Protein AF-E6X5H3-F1 (afdb_monomer)

Radius of gyration: 29.66 Å; Cα contacts (8 Å, |Δi|>4): 323; chains: 1; bounding box: 76×44×69 Å

Mean predicted aligned error: 17.93 Å

Secondary structure (DSSP, 8-state):
--HHHHHHHHHHHHHHHHHHHHHHHHTTS--TTHHHHHHHHHHHHHHHHHHTHHHHHS--S-------PPPP--------HHHHHHHSPBPPHHHHHHHHHHHHHHS-HHHHHHHHHHHHT-B--TT--SS-SSHHHHHHHHHHHTT-TTEEEEETT-BHHHHHHHHHHHIIIIIS----PPPGGG-SS-BTTSTTHHHHHHHHHHHTTEEEEEEE-SSSEEEEEEEEGGGHHHHHHHHHHTT-EEEETTT-TTTTS---S--------HHHHHHHHHHHHHHHHHHHHHHHHHHHH-S-HHHHHHHHHHHHHHHHHHHHHHHHHHHHHHHHHHS--

Sequence (337 aa):
MNRKIIIYYLILIVLFFISIYQIVVFQFTKLGIWAFLSEIWAILTLILFVWSKKDFTGKSWFTIKKKEKIYSFEENNSFNEEDYISALPELNIKEKQAYISLTKLCCSAEIQGKIIPFLEKLKDFSSDKEDYMSTLNYVTEFLDIHNIFFIMPLDLNQDVETLEWRITTSLQNNFQDSVELPSISNYQKKTVSFDNVFEDYDTPLLQAGYQMGFIDTESDEYIIVIHKVSDKEKIEKLIDIIGYNYFDTQTDRRLLKPRYPFIIKYKFNSIKFIFSLVILILCPAFTFVVYTGFLKEGLSFIVIFIAIINFLFYYLSIYFIYDTLRLYIGNRSKTNA

Organism: Cellulophaga algicola (strain DSM 14237 / IC166 / ACAM 630) (NCBI:txid688270)

pLDDT: mean 78.65, std 17.49, range [32.0, 98.44]

Solvent-accessible surface area (backbone atoms only — not comparable to full-atom values): 19123 Å² total; per-residue (Å²): 131,62,69,60,50,54,53,50,53,53,51,50,52,52,52,50,54,53,41,51,50,50,51,64,64,46,74,79,48,97,53,76,72,58,51,57,52,50,52,50,49,46,50,48,52,51,50,50,57,60,66,44,37,33,82,68,57,76,46,64,97,67,84,81,70,83,86,74,83,86,76,76,85,74,84,80,72,76,78,49,63,68,62,55,55,68,71,42,52,79,39,55,67,68,31,44,52,22,54,50,48,49,41,64,71,37,35,24,76,72,55,36,68,65,45,45,68,52,50,75,67,45,46,42,28,63,82,38,81,81,83,52,51,26,44,65,50,48,51,35,50,56,25,56,80,68,72,46,48,38,52,37,78,38,54,45,75,38,46,41,67,58,54,50,51,42,51,54,50,19,33,40,69,27,67,72,42,85,76,83,68,73,63,72,86,78,43,97,59,59,30,49,63,39,89,61,47,63,52,57,51,31,52,51,33,48,76,73,47,26,35,56,34,33,48,56,77,88,51,66,53,46,34,36,30,52,37,45,53,93,45,44,76,58,52,41,54,33,37,45,58,62,71,34,49,59,47,32,72,87,80,45,62,73,74,71,46,82,54,66,83,62,86,67,78,77,68,79,56,63,65,63,41,53,51,25,52,52,51,46,67,46,41,61,58,53,50,49,51,34,51,54,41,32,77,74,65,41,93,35,73,66,36,53,51,54,44,52,52,47,51,49,49,47,53,52,19,52,50,51,43,50,52,54,50,52,54,52,55,54,54,55,57,67,75,75,108

Foldseek 3Di:
DDPLLVVLVVVLVVLVVVLVVLLVVLVPDPDPPVSVVVNVVSVVVSVVSLCCCCVRPVDHPDDDDDDDDDDDPPPPPPPPVVVVQVPAAADDPLLLVLVLVLCVQQFDPVVSVVCNVVSVSQGFCCPPDDPQVGSLSVSQVVCVVVLNQFWHKAAQFHFLVVVVVSVQSSCCGGVVDGWDADDCVVDPRRGQLPPCSQVRRQVRCVVVQKGWKFWPPVDNITTTGIGGPVCVVVNQVSSVSNPTGMDGPVGDVVSSHGPPPDPPLPDLPVVLLVVLVVLLVCLVVLVVVLVVCCVVPNPDPVSVVSVVVSVVSNVVSVVSNVVSVVSVVVVVVVVVD

Structure (mmCIF, N/CA/C/O backbone):
data_AF-E6X5H3-F1
#
_entry.id   AF-E6X5H3-F1
#
loop_
_atom_site.group_PDB
_atom_site.id
_atom_site.type_symbol
_atom_site.label_atom_id
_atom_site.label_alt_id
_atom_site.label_comp_id
_atom_site.label_asym_id
_atom_site.label_entity_id
_atom_site.label_seq_id
_atom_site.pdbx_PDB_ins_code
_atom_site.Cartn_x
_atom_site.Cartn_y
_atom_site.Cartn_z
_atom_site.occupancy
_atom_site.B_iso_or_equiv
_atom_site.auth_seq_id
_atom_site.auth_comp_id
_atom_site.auth_asym_id
_atom_site.auth_atom_id
_atom_site.pdbx_PDB_model_num
ATOM 1 N N . MET A 1 1 ? 51.056 18.667 -32.615 1.00 54.41 1 MET A N 1
ATOM 2 C CA . MET A 1 1 ? 50.147 17.639 -32.047 1.00 54.41 1 MET A CA 1
ATOM 3 C C . MET A 1 1 ? 50.004 16.501 -33.059 1.00 54.41 1 MET A C 1
ATOM 5 O O . MET A 1 1 ? 49.858 16.791 -34.237 1.00 54.41 1 MET A O 1
ATOM 9 N N . ASN A 1 2 ? 50.155 15.233 -32.652 1.00 68.62 2 ASN A N 1
ATOM 10 C CA . ASN A 1 2 ? 50.262 14.089 -33.576 1.00 68.62 2 ASN A CA 1
ATOM 11 C C . ASN A 1 2 ? 48.933 13.849 -34.328 1.00 68.62 2 ASN A C 1
ATOM 13 O O . ASN A 1 2 ? 47.883 13.752 -33.698 1.00 68.62 2 ASN A O 1
ATOM 17 N N . ARG A 1 3 ? 48.969 13.744 -35.662 1.00 63.06 3 ARG A N 1
ATOM 18 C CA . ARG A 1 3 ? 47.785 13.701 -36.547 1.00 63.06 3 ARG A CA 1
ATOM 19 C C . ARG A 1 3 ? 46.814 12.560 -36.198 1.00 63.06 3 ARG A C 1
ATOM 21 O O . ARG A 1 3 ? 45.607 12.752 -36.257 1.00 63.06 3 ARG A O 1
ATOM 28 N N . LYS A 1 4 ? 47.333 11.418 -35.728 1.00 62.50 4 LYS A N 1
ATOM 29 C CA . LYS A 1 4 ? 46.532 10.271 -35.251 1.00 62.50 4 LYS A CA 1
ATOM 30 C C . LYS A 1 4 ? 45.742 10.572 -33.972 1.00 62.50 4 LYS A C 1
ATOM 32 O O . LYS A 1 4 ? 44.629 10.095 -33.807 1.00 62.50 4 LYS A O 1
ATOM 37 N N . ILE A 1 5 ? 46.298 11.409 -33.096 1.00 63.69 5 ILE A N 1
ATOM 38 C CA . ILE A 1 5 ? 45.651 11.834 -31.848 1.00 63.69 5 ILE A CA 1
ATOM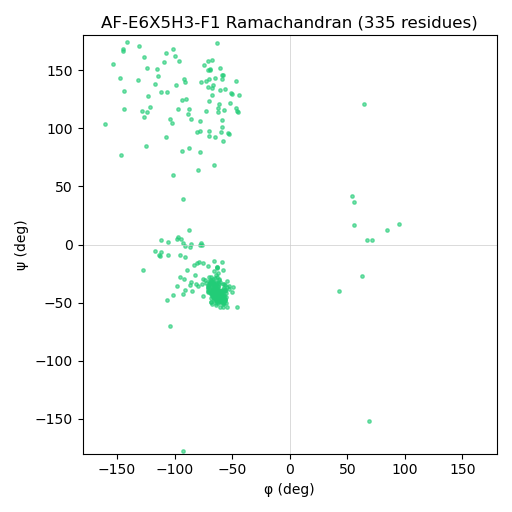 39 C C . ILE A 1 5 ? 44.478 12.770 -32.159 1.00 63.69 5 ILE A C 1
ATOM 41 O O . ILE A 1 5 ? 43.412 12.636 -31.573 1.00 63.69 5 ILE A O 1
ATOM 45 N N . ILE A 1 6 ? 44.658 13.679 -33.121 1.00 64.88 6 ILE A N 1
ATOM 46 C CA . ILE A 1 6 ? 43.615 14.619 -33.558 1.00 64.88 6 ILE A CA 1
ATOM 47 C C . ILE A 1 6 ? 42.437 13.865 -34.184 1.00 64.88 6 ILE A C 1
ATOM 49 O O . ILE A 1 6 ? 41.291 14.120 -33.830 1.00 64.88 6 ILE A O 1
ATOM 53 N N . ILE A 1 7 ? 42.723 12.901 -35.065 1.00 69.69 7 ILE A N 1
ATOM 54 C CA . ILE A 1 7 ? 41.705 12.068 -35.722 1.00 69.69 7 ILE A CA 1
ATOM 55 C C . ILE A 1 7 ? 40.941 11.221 -34.696 1.00 69.69 7 ILE A C 1
ATOM 57 O O . ILE A 1 7 ? 39.718 11.159 -34.753 1.00 69.69 7 ILE A O 1
ATOM 61 N N . TYR A 1 8 ? 41.641 10.630 -33.722 1.00 73.56 8 TYR A N 1
ATOM 62 C CA . TYR A 1 8 ? 41.014 9.867 -32.642 1.00 73.56 8 TYR A CA 1
ATOM 63 C C . TYR A 1 8 ? 40.011 10.713 -31.841 1.00 73.56 8 TYR A C 1
ATOM 65 O O . TYR A 1 8 ? 38.874 10.292 -31.646 1.00 73.56 8 TYR A O 1
ATOM 73 N N . TYR A 1 9 ? 40.396 11.924 -31.418 1.00 72.31 9 TYR A N 1
ATOM 74 C CA . TYR A 1 9 ? 39.492 12.790 -30.655 1.00 72.31 9 TYR A CA 1
ATOM 75 C C . TYR A 1 9 ? 38.333 13.331 -31.500 1.00 72.31 9 TYR A C 1
ATOM 77 O O . TYR A 1 9 ? 37.232 13.459 -30.980 1.00 72.31 9 TYR A O 1
ATOM 85 N N . LEU A 1 10 ? 38.537 13.582 -32.798 1.00 67.31 10 LEU A N 1
ATOM 86 C CA . LEU A 1 10 ? 37.454 13.948 -33.720 1.00 67.31 10 LEU A CA 1
ATOM 87 C C . LEU A 1 10 ? 36.409 12.834 -33.846 1.00 67.31 10 LEU A C 1
ATOM 89 O O . LEU A 1 10 ? 35.216 13.105 -33.748 1.00 67.31 10 LEU A O 1
ATOM 93 N N . ILE A 1 11 ? 36.846 11.583 -34.005 1.00 68.12 11 ILE A N 1
ATOM 94 C CA . ILE A 1 11 ? 35.942 10.427 -34.077 1.00 68.12 11 ILE A CA 1
ATOM 95 C C . ILE A 1 11 ? 35.235 10.213 -32.733 1.00 68.12 11 ILE A C 1
ATOM 97 O O . ILE A 1 11 ? 34.034 9.965 -32.714 1.00 68.12 11 ILE A O 1
ATOM 101 N N . LEU A 1 12 ? 35.943 10.382 -31.611 1.00 71.88 12 LEU A N 1
ATOM 102 C CA . LEU A 1 12 ? 35.350 10.302 -30.274 1.00 71.88 12 LEU A CA 1
ATOM 103 C C . LEU A 1 12 ? 34.250 11.356 -30.075 1.00 71.88 12 LEU A C 1
ATOM 105 O O . LEU A 1 12 ? 33.184 11.034 -29.564 1.00 71.88 12 LEU A O 1
ATOM 109 N N . ILE A 1 13 ? 34.490 12.596 -30.514 1.00 71.81 13 ILE A N 1
ATOM 110 C CA . ILE A 1 13 ? 33.506 13.683 -30.455 1.00 71.81 13 ILE A CA 1
ATOM 111 C C . ILE A 1 13 ? 32.277 13.347 -31.314 1.00 71.81 13 ILE A C 1
ATOM 113 O O . ILE A 1 13 ? 31.149 13.520 -30.863 1.00 71.81 13 ILE A O 1
ATOM 117 N N . VAL A 1 14 ? 32.473 12.815 -32.523 1.00 71.12 14 VAL A N 1
ATOM 118 C CA . VAL A 1 14 ? 31.366 12.401 -33.403 1.00 71.12 14 VAL A CA 1
ATOM 119 C C . VAL A 1 14 ? 30.547 11.263 -32.782 1.00 71.12 14 VAL A C 1
ATOM 121 O O . VAL A 1 14 ? 29.321 11.344 -32.755 1.00 71.12 14 VAL A O 1
ATOM 124 N N . LEU A 1 15 ? 31.195 10.238 -32.221 1.00 69.19 15 LEU A N 1
ATOM 125 C CA . LEU A 1 15 ? 30.517 9.126 -31.541 1.00 69.19 15 LEU A CA 1
ATOM 126 C C . LEU A 1 15 ? 29.762 9.584 -30.285 1.00 69.19 15 LEU A C 1
ATOM 128 O O . LEU A 1 15 ? 28.670 9.086 -30.007 1.00 69.19 15 LEU A O 1
ATOM 132 N N . PHE A 1 16 ? 30.303 10.566 -29.564 1.00 73.12 16 PHE A N 1
ATOM 133 C CA . PHE A 1 16 ? 29.649 11.189 -28.416 1.00 73.12 16 PHE A CA 1
ATOM 134 C C . PHE A 1 16 ? 28.356 11.909 -28.815 1.00 73.12 16 PHE A C 1
ATOM 136 O O . PHE A 1 16 ? 27.313 11.668 -28.212 1.00 73.12 16 PHE A O 1
ATOM 143 N N . PHE A 1 17 ? 28.379 12.708 -29.884 1.00 69.94 17 PHE A N 1
ATOM 144 C CA . PHE A 1 17 ? 27.173 13.382 -30.372 1.00 69.94 17 PHE A CA 1
ATOM 145 C C . PHE A 1 17 ? 26.141 12.419 -30.977 1.00 69.94 17 PHE A C 1
ATOM 147 O O . PHE A 1 17 ? 24.946 12.637 -30.794 1.00 69.94 17 PHE A O 1
ATOM 154 N N . ILE A 1 18 ? 26.570 11.329 -31.627 1.00 67.56 18 ILE A N 1
ATOM 155 C CA . ILE A 1 18 ? 25.665 10.265 -32.103 1.00 67.56 18 ILE A CA 1
ATOM 156 C C . ILE A 1 18 ? 24.975 9.569 -30.922 1.00 67.56 18 ILE A C 1
ATOM 158 O O . ILE A 1 18 ? 23.773 9.324 -30.981 1.00 67.56 18 ILE A O 1
ATOM 162 N N . SER A 1 19 ? 25.705 9.316 -29.834 1.00 67.25 19 SER A N 1
ATOM 163 C CA . SER A 1 19 ? 25.154 8.691 -28.624 1.00 67.25 19 SER A CA 1
ATOM 164 C C . SER A 1 19 ? 24.159 9.618 -27.913 1.00 67.25 19 SER A C 1
ATOM 166 O O . SER A 1 19 ? 23.075 9.181 -27.542 1.00 67.25 19 SER A O 1
ATOM 168 N N . ILE A 1 20 ? 24.470 10.918 -27.797 1.00 63.81 20 ILE A N 1
ATOM 169 C CA . ILE A 1 20 ? 23.543 11.929 -27.250 1.00 63.81 20 ILE A CA 1
ATOM 170 C C . ILE A 1 20 ? 22.287 12.060 -28.119 1.00 63.81 20 ILE A C 1
ATOM 172 O O . ILE A 1 20 ? 21.180 12.101 -27.588 1.00 63.81 20 ILE A O 1
ATOM 176 N N . TYR A 1 21 ? 22.434 12.098 -29.448 1.00 67.00 21 TYR A N 1
ATOM 177 C CA . TYR A 1 21 ? 21.301 12.143 -30.375 1.00 67.00 21 TYR A CA 1
ATOM 178 C C . TYR A 1 21 ? 20.397 10.913 -30.221 1.00 67.00 21 TYR A C 1
ATOM 180 O O . TYR A 1 21 ? 19.179 11.055 -30.181 1.00 67.00 21 TYR A O 1
ATOM 188 N N . GLN A 1 22 ? 20.981 9.722 -30.065 1.00 61.78 22 GLN A N 1
ATOM 189 C CA . GLN A 1 22 ? 20.229 8.495 -29.805 1.00 61.78 22 GLN A CA 1
ATOM 190 C C . GLN A 1 22 ? 19.479 8.564 -28.468 1.00 61.78 22 GLN A C 1
ATOM 192 O O . GLN A 1 22 ? 18.286 8.294 -28.457 1.00 61.78 22 GLN A O 1
ATOM 197 N N . ILE A 1 23 ? 20.106 9.022 -27.381 1.00 61.47 23 ILE A N 1
ATOM 198 C CA . ILE A 1 23 ? 19.456 9.148 -26.061 1.00 61.47 23 ILE A CA 1
ATOM 199 C C . ILE A 1 23 ? 18.289 10.154 -26.093 1.00 61.47 23 ILE A C 1
ATOM 201 O O . ILE A 1 23 ? 17.190 9.855 -25.632 1.00 61.47 23 ILE A O 1
ATOM 205 N N . VAL A 1 24 ? 18.487 11.336 -26.685 1.00 56.97 24 VAL A N 1
ATOM 206 C CA . VAL A 1 24 ? 17.465 12.401 -26.718 1.00 56.97 24 VAL A CA 1
ATOM 207 C C . VAL A 1 24 ? 16.295 12.051 -27.647 1.00 56.97 24 VAL A C 1
ATOM 209 O O . VAL A 1 24 ? 15.146 12.351 -27.328 1.00 56.97 24 VAL A O 1
ATOM 212 N N . VAL A 1 25 ? 16.556 11.391 -28.781 1.00 54.72 25 VAL A N 1
ATOM 213 C CA . VAL A 1 25 ? 15.499 10.942 -29.706 1.00 54.72 25 VAL A CA 1
ATOM 214 C C . VAL A 1 25 ? 14.731 9.737 -29.146 1.00 54.72 25 VAL A C 1
ATOM 216 O O . VAL A 1 25 ? 13.533 9.621 -29.407 1.00 54.72 25 VAL A O 1
ATOM 219 N N . PHE A 1 26 ? 15.369 8.871 -28.347 1.00 52.41 26 PHE A N 1
ATOM 220 C CA . PHE A 1 26 ? 14.728 7.673 -27.792 1.00 52.41 26 PHE A CA 1
ATOM 221 C C . PHE A 1 26 ? 14.028 7.876 -26.432 1.00 52.41 26 PHE A C 1
ATOM 223 O O . PHE A 1 26 ? 13.073 7.143 -26.168 1.00 52.41 26 PHE A O 1
ATOM 230 N N . GLN A 1 27 ? 14.365 8.896 -25.622 1.00 49.44 27 GLN A N 1
ATOM 231 C CA . GLN A 1 27 ? 13.651 9.178 -24.356 1.00 49.44 27 GLN A CA 1
ATOM 232 C C . GLN A 1 27 ? 12.186 9.629 -24.532 1.00 49.44 27 GLN A C 1
ATOM 234 O O . GLN A 1 27 ? 11.371 9.442 -23.630 1.00 49.44 27 GLN A O 1
ATOM 239 N N . PHE A 1 28 ? 11.801 10.162 -25.697 1.00 46.03 28 PHE A N 1
ATOM 240 C CA . PHE A 1 28 ? 10.414 10.582 -25.970 1.00 46.03 28 PHE A CA 1
ATOM 241 C C . PHE A 1 28 ? 9.551 9.503 -26.643 1.00 46.03 28 PHE A C 1
ATOM 243 O O . PHE A 1 28 ? 8.361 9.715 -26.896 1.00 46.03 28 PHE A O 1
ATOM 250 N N . THR A 1 29 ? 10.107 8.314 -26.893 1.00 47.31 29 THR A N 1
ATOM 251 C CA . THR A 1 29 ? 9.341 7.157 -27.365 1.00 47.31 29 THR A CA 1
ATOM 252 C C . THR A 1 29 ? 9.117 6.167 -26.225 1.00 47.31 29 THR A C 1
ATOM 254 O O . THR A 1 29 ? 10.041 5.472 -25.824 1.00 47.31 29 THR A O 1
ATOM 257 N N . LYS A 1 30 ? 7.874 6.066 -25.720 1.00 48.75 30 LYS A N 1
ATOM 258 C CA . LYS A 1 30 ? 7.438 5.030 -24.759 1.00 48.75 30 LYS A CA 1
ATOM 259 C C . LYS A 1 30 ? 7.774 3.626 -25.289 1.00 48.75 30 LYS A C 1
ATOM 261 O O . LYS A 1 30 ? 6.999 3.074 -26.071 1.00 48.75 30 LYS A O 1
ATOM 266 N N . LEU A 1 31 ? 8.910 3.055 -24.891 1.00 46.53 31 LEU A N 1
ATOM 267 C CA . LEU A 1 31 ? 9.340 1.708 -25.275 1.00 46.53 31 LEU A CA 1
ATOM 268 C C . LEU A 1 31 ? 10.407 1.185 -24.299 1.00 46.53 31 LEU A C 1
ATOM 270 O O . LEU A 1 31 ? 11.568 1.568 -24.369 1.00 46.53 31 LEU A O 1
ATOM 274 N N . GLY A 1 32 ? 9.995 0.288 -23.398 1.00 58.66 32 GLY A N 1
ATOM 275 C CA . GLY A 1 32 ? 10.879 -0.405 -22.453 1.00 58.66 32 GLY A CA 1
ATOM 276 C C . GLY A 1 32 ? 11.928 -1.309 -23.111 1.00 58.66 32 GLY A C 1
ATOM 277 O O . GLY A 1 32 ? 11.881 -1.504 -24.321 1.00 58.66 32 GLY A O 1
ATOM 278 N N . ILE A 1 33 ? 12.845 -1.853 -22.293 1.00 47.34 33 ILE A N 1
ATOM 279 C CA . ILE A 1 33 ? 13.959 -2.812 -22.526 1.00 47.34 33 ILE A CA 1
ATOM 280 C C . ILE A 1 33 ? 14.848 -2.628 -23.782 1.00 47.34 33 ILE A C 1
ATOM 282 O O . ILE A 1 33 ? 16.058 -2.751 -23.667 1.00 47.34 33 ILE A O 1
ATOM 286 N N . TRP A 1 34 ? 14.327 -2.273 -24.957 1.00 44.28 34 TRP A N 1
ATOM 287 C CA . TRP A 1 34 ? 15.068 -2.046 -26.207 1.00 44.28 34 TRP A CA 1
ATOM 288 C C . TRP A 1 34 ? 15.618 -0.632 -26.355 1.00 44.28 34 TRP A C 1
ATOM 290 O O . TRP A 1 34 ? 16.712 -0.485 -26.895 1.00 44.28 34 TRP A O 1
ATOM 300 N N . ALA A 1 35 ? 14.926 0.385 -25.825 1.00 55.00 35 ALA A N 1
ATOM 301 C CA . ALA A 1 35 ? 15.531 1.706 -25.636 1.00 55.00 35 ALA A CA 1
ATOM 302 C C . ALA A 1 35 ? 16.734 1.581 -24.686 1.00 55.00 35 ALA A C 1
ATOM 304 O O . ALA A 1 35 ? 17.856 1.910 -25.061 1.00 55.00 35 ALA A O 1
ATOM 305 N N . PHE A 1 36 ? 16.526 0.902 -23.555 1.00 53.09 36 PHE A N 1
ATOM 306 C CA . PHE A 1 36 ? 17.550 0.595 -22.555 1.00 53.09 36 PHE A CA 1
ATOM 307 C C . PHE A 1 36 ? 18.741 -0.208 -23.124 1.00 53.09 36 PHE A C 1
ATOM 309 O O . PHE A 1 36 ? 19.894 0.141 -22.896 1.00 53.09 36 PHE A O 1
ATOM 316 N N . LEU A 1 37 ? 18.501 -1.244 -23.938 1.00 53.00 37 LEU A N 1
ATOM 317 C CA . LEU A 1 37 ? 19.572 -2.017 -24.585 1.00 53.00 37 LEU A CA 1
ATOM 318 C C . LEU A 1 37 ? 20.319 -1.225 -25.671 1.00 53.00 37 LEU A C 1
ATOM 320 O O . LEU A 1 37 ? 21.521 -1.426 -25.832 1.00 53.00 37 LEU A O 1
ATOM 324 N N . SER A 1 38 ? 19.648 -0.327 -26.402 1.00 55.09 38 SER A N 1
ATOM 325 C CA . SER A 1 38 ? 20.294 0.547 -27.395 1.00 55.09 38 SER A CA 1
ATOM 326 C C . SER A 1 38 ? 21.160 1.632 -26.747 1.00 55.09 38 SER A C 1
ATOM 328 O O . SER A 1 38 ? 22.251 1.921 -27.237 1.00 55.09 38 SER A O 1
ATOM 330 N N . GLU A 1 39 ? 20.732 2.146 -25.592 1.00 58.09 39 GLU A N 1
ATOM 331 C CA . GLU A 1 39 ? 21.500 3.056 -24.740 1.00 58.09 39 GLU A CA 1
ATOM 332 C C . GLU A 1 39 ? 22.730 2.343 -24.165 1.00 58.09 39 GLU A C 1
ATOM 334 O O . GLU A 1 39 ? 23.847 2.851 -24.273 1.00 58.09 39 GLU A O 1
ATOM 339 N N . ILE A 1 40 ? 22.560 1.109 -23.674 1.00 60.12 40 ILE A N 1
ATOM 340 C CA . ILE A 1 40 ? 23.664 0.251 -23.225 1.00 60.12 40 ILE A CA 1
ATOM 341 C C . ILE A 1 40 ? 24.652 -0.024 -24.366 1.00 60.12 40 ILE A C 1
ATOM 343 O O . ILE A 1 40 ? 25.858 0.015 -24.136 1.00 60.12 40 ILE A O 1
ATOM 347 N N . TRP A 1 41 ? 24.187 -0.254 -25.599 1.00 53.84 41 TRP A N 1
ATOM 348 C CA . TRP A 1 41 ? 25.055 -0.515 -26.755 1.00 53.84 41 TRP A CA 1
ATOM 349 C C . TRP A 1 41 ? 25.825 0.726 -27.224 1.00 53.84 41 TRP A C 1
ATOM 351 O O . TRP A 1 41 ? 27.011 0.625 -27.550 1.00 53.84 41 TRP A O 1
ATOM 361 N N . ALA A 1 42 ? 25.195 1.902 -27.226 1.00 62.50 42 ALA A N 1
ATOM 362 C CA . ALA A 1 42 ? 25.865 3.167 -27.527 1.00 62.50 42 ALA A CA 1
ATOM 363 C C . ALA A 1 42 ? 26.943 3.480 -26.475 1.00 62.50 42 ALA A C 1
ATOM 365 O O . ALA A 1 42 ? 28.088 3.784 -26.820 1.00 62.50 42 ALA A O 1
ATOM 366 N N . ILE A 1 43 ? 26.614 3.288 -25.193 1.00 61.97 43 ILE A N 1
ATOM 367 C CA . ILE A 1 43 ? 27.537 3.448 -24.065 1.00 61.97 43 ILE A CA 1
ATOM 368 C C . ILE A 1 43 ? 28.677 2.418 -24.135 1.00 61.97 43 ILE A C 1
ATOM 370 O O . ILE A 1 43 ? 29.838 2.798 -24.007 1.00 61.97 43 ILE A O 1
ATOM 374 N N . LEU A 1 44 ? 28.397 1.141 -24.426 1.00 59.34 44 LEU A N 1
ATOM 375 C CA . LEU A 1 44 ? 29.408 0.088 -24.622 1.00 59.34 44 LEU A CA 1
ATOM 376 C C . LEU A 1 44 ? 30.345 0.397 -25.788 1.00 59.34 44 LEU A C 1
ATOM 378 O O . LEU A 1 44 ? 31.552 0.206 -25.668 1.00 59.34 44 LEU A O 1
ATOM 382 N N . THR A 1 45 ? 29.818 0.907 -26.899 1.00 60.16 45 THR A N 1
ATOM 383 C CA . THR A 1 45 ? 30.628 1.291 -28.064 1.00 60.16 45 THR A CA 1
ATOM 384 C C . THR A 1 45 ? 31.554 2.457 -27.718 1.00 60.16 45 THR A C 1
ATOM 386 O O . THR A 1 45 ? 32.724 2.459 -28.102 1.00 60.16 45 THR A O 1
ATOM 389 N N . LEU A 1 46 ? 31.067 3.418 -26.930 1.00 64.75 46 LEU A N 1
ATOM 390 C CA . LEU A 1 46 ? 31.852 4.557 -26.464 1.00 64.75 46 LEU A CA 1
ATOM 391 C C . LEU A 1 46 ? 32.912 4.130 -25.434 1.00 64.75 46 LEU A C 1
ATOM 393 O O . LEU A 1 46 ? 34.061 4.555 -25.535 1.00 64.75 46 LEU A O 1
ATOM 397 N N . ILE A 1 47 ? 32.573 3.219 -24.515 1.00 65.94 47 ILE A N 1
ATOM 398 C CA . ILE A 1 47 ? 33.499 2.619 -23.542 1.00 65.94 47 ILE A CA 1
ATOM 399 C C . ILE A 1 47 ? 34.593 1.815 -24.251 1.00 65.94 47 ILE A C 1
ATOM 401 O O . ILE A 1 47 ? 35.768 2.019 -23.958 1.00 65.94 47 ILE A O 1
ATOM 405 N N . LEU A 1 48 ? 34.242 0.952 -25.210 1.00 61.00 48 LEU A N 1
ATOM 406 C CA . LEU A 1 48 ? 35.205 0.171 -25.994 1.00 61.00 48 LEU A CA 1
ATOM 407 C C . LEU A 1 48 ? 36.136 1.083 -26.801 1.00 61.00 48 LEU A C 1
ATOM 409 O O . LEU A 1 48 ? 37.351 0.889 -26.791 1.00 61.00 48 LEU A O 1
ATOM 413 N N . PHE A 1 49 ? 35.597 2.124 -27.440 1.00 68.12 49 PHE A N 1
ATOM 414 C CA . PHE A 1 49 ? 36.400 3.068 -28.218 1.00 68.12 49 PHE A CA 1
ATOM 415 C C . PHE A 1 49 ? 37.345 3.897 -27.331 1.00 68.12 49 PHE A C 1
ATOM 417 O O . PHE A 1 49 ? 38.514 4.087 -27.675 1.00 68.12 49 PHE A O 1
ATOM 424 N N . VAL A 1 50 ? 36.879 4.321 -26.148 1.00 67.44 50 VAL A N 1
ATOM 425 C CA . VAL A 1 50 ? 37.712 4.941 -25.105 1.00 67.44 50 VAL A CA 1
ATOM 426 C C . VAL A 1 50 ? 38.783 3.962 -24.611 1.00 67.44 50 VAL A C 1
ATOM 428 O O . VAL A 1 50 ? 39.936 4.365 -24.437 1.00 67.44 50 VAL A O 1
ATOM 431 N N . TRP A 1 51 ? 38.456 2.679 -24.438 1.00 64.12 51 TRP A N 1
ATOM 432 C CA . TRP A 1 51 ? 39.384 1.652 -23.955 1.00 64.12 51 TRP A CA 1
ATOM 433 C C . TRP A 1 51 ? 40.536 1.392 -24.938 1.00 64.12 51 TRP A C 1
ATOM 435 O O . TRP A 1 51 ? 41.684 1.252 -24.513 1.00 64.12 51 TRP A O 1
ATOM 445 N N . SER A 1 52 ? 40.280 1.478 -26.246 1.00 66.19 52 SER A N 1
ATOM 446 C CA . SER A 1 52 ? 41.291 1.305 -27.302 1.00 66.19 52 SER A CA 1
ATOM 447 C C . SER A 1 52 ? 42.225 2.509 -27.515 1.00 66.19 52 SER A C 1
ATOM 449 O O . SER A 1 52 ? 43.111 2.459 -28.370 1.00 66.19 52 SER A O 1
ATOM 451 N N . LYS A 1 53 ? 42.106 3.609 -26.749 1.00 71.00 53 LYS A N 1
ATOM 452 C CA . LYS A 1 53 ? 42.950 4.814 -26.928 1.00 71.00 53 LYS A CA 1
ATOM 453 C C . LYS A 1 53 ? 44.444 4.511 -26.983 1.00 71.00 53 LYS A C 1
ATOM 455 O O . LYS A 1 53 ? 45.167 5.140 -27.762 1.00 71.00 53 LYS A O 1
ATOM 460 N N . LYS A 1 54 ? 44.924 3.601 -26.130 1.00 69.25 54 LYS A N 1
ATOM 461 C CA . LYS A 1 54 ? 46.349 3.253 -26.058 1.00 69.25 54 LYS A CA 1
ATOM 462 C C . LYS A 1 54 ? 46.828 2.645 -27.377 1.00 69.25 54 LYS A C 1
ATOM 464 O O . LYS A 1 54 ? 47.910 3.007 -27.830 1.00 69.25 54 LYS A O 1
ATOM 469 N N . ASP A 1 55 ? 45.995 1.830 -28.013 1.00 69.00 55 ASP A N 1
ATOM 470 C CA . ASP A 1 55 ? 46.304 1.144 -29.269 1.00 69.00 55 ASP A CA 1
ATOM 471 C C . ASP A 1 55 ? 46.303 2.114 -30.461 1.00 69.00 55 ASP A C 1
ATOM 473 O O . ASP A 1 55 ? 47.130 2.005 -31.364 1.00 69.00 55 ASP A O 1
ATOM 477 N N . PHE A 1 56 ? 45.448 3.142 -30.430 1.00 59.25 56 PHE A N 1
ATOM 478 C CA . PHE A 1 56 ? 45.374 4.151 -31.496 1.00 59.25 56 PHE A CA 1
ATOM 479 C C . PHE A 1 56 ? 46.359 5.318 -31.339 1.00 59.25 56 PHE A C 1
ATOM 481 O O . PHE A 1 56 ? 46.856 5.863 -32.329 1.00 59.25 56 PHE A O 1
ATOM 488 N N . THR A 1 57 ? 46.635 5.744 -30.104 1.00 66.75 57 THR A N 1
ATOM 489 C CA . THR A 1 57 ? 47.401 6.972 -29.820 1.00 66.75 57 THR A CA 1
ATOM 490 C C . THR A 1 57 ? 48.766 6.719 -29.184 1.00 66.75 57 THR A C 1
ATOM 492 O O . THR A 1 57 ? 49.560 7.655 -29.058 1.00 66.75 57 THR A O 1
ATOM 495 N N . GLY A 1 58 ? 49.047 5.479 -28.771 1.00 63.88 58 GLY A N 1
ATOM 496 C CA . GLY A 1 58 ? 50.265 5.093 -28.057 1.00 63.88 58 GLY A CA 1
ATOM 497 C C . GLY A 1 58 ? 50.337 5.593 -26.609 1.00 63.88 58 GLY A C 1
ATOM 498 O O . GLY A 1 58 ? 51.361 5.412 -25.955 1.00 63.88 58 GLY A O 1
ATOM 499 N N . LYS A 1 59 ? 49.284 6.244 -26.092 1.00 60.97 59 LYS A N 1
ATOM 500 C CA . LYS A 1 59 ? 49.229 6.818 -24.737 1.00 60.97 59 LYS A CA 1
ATOM 501 C C . LYS A 1 59 ? 48.039 6.244 -23.969 1.00 60.97 59 LYS A C 1
ATOM 503 O O . LYS A 1 59 ? 46.914 6.296 -24.461 1.00 60.97 59 LYS A O 1
ATOM 508 N N . SER A 1 60 ? 48.270 5.714 -22.765 1.00 60.12 60 SER A N 1
ATOM 509 C CA . SER A 1 60 ? 47.171 5.312 -21.878 1.00 60.12 60 SER A CA 1
ATOM 510 C C . SER A 1 60 ? 46.444 6.544 -21.332 1.00 60.12 60 SER A C 1
ATOM 512 O O . SER A 1 60 ? 46.994 7.646 -21.301 1.00 60.12 60 SER A O 1
ATOM 514 N N . TRP A 1 61 ? 45.193 6.369 -20.902 1.00 59.47 61 TRP A N 1
ATOM 515 C CA . TRP A 1 61 ? 44.450 7.426 -20.207 1.00 59.47 61 TRP A CA 1
ATOM 516 C C . TRP A 1 61 ? 45.083 7.809 -18.872 1.00 59.47 61 TRP A C 1
ATOM 518 O O . TRP A 1 61 ? 45.073 8.979 -18.504 1.00 59.47 61 TRP A O 1
ATOM 528 N N . PHE A 1 62 ? 45.682 6.831 -18.196 1.00 49.34 62 PHE A N 1
ATOM 529 C CA . PHE A 1 62 ? 46.250 6.986 -16.869 1.00 49.34 62 PHE A CA 1
ATOM 530 C C . PHE A 1 62 ? 47.683 6.462 -16.892 1.00 49.34 62 PHE A C 1
ATOM 532 O O . PHE A 1 62 ? 47.927 5.278 -17.147 1.00 49.34 62 PHE A O 1
ATOM 539 N N . THR A 1 63 ? 48.647 7.352 -16.681 1.00 47.84 63 THR A N 1
ATOM 540 C CA . THR A 1 63 ? 50.020 6.974 -16.345 1.00 47.84 63 THR A CA 1
ATOM 541 C C . THR A 1 63 ? 50.006 6.603 -14.869 1.00 47.84 63 THR A C 1
ATOM 543 O O . THR A 1 63 ? 49.870 7.476 -14.014 1.00 47.84 63 THR A O 1
ATOM 546 N N . ILE A 1 64 ? 50.087 5.311 -14.555 1.00 38.56 64 ILE A N 1
ATOM 547 C CA . ILE A 1 64 ? 50.097 4.848 -13.165 1.00 38.56 64 ILE A CA 1
ATOM 548 C C . ILE A 1 64 ? 51.436 5.268 -12.549 1.00 38.56 64 ILE A C 1
ATOM 550 O O . ILE A 1 64 ? 52.454 4.600 -12.729 1.00 38.56 64 ILE A O 1
ATOM 554 N N . LYS A 1 65 ? 51.447 6.388 -11.818 1.00 41.56 65 LYS A N 1
ATOM 555 C CA . LYS A 1 65 ? 52.412 6.561 -10.732 1.00 41.56 65 LYS A CA 1
ATOM 556 C C . LYS A 1 65 ? 52.043 5.555 -9.644 1.00 41.56 65 LYS A C 1
ATOM 558 O O . LYS A 1 65 ? 50.871 5.347 -9.343 1.00 41.56 65 LYS A O 1
ATOM 563 N N . LYS A 1 66 ? 53.076 4.885 -9.140 1.00 34.09 66 LYS A N 1
ATOM 564 C CA . LYS A 1 66 ? 53.026 3.818 -8.140 1.00 34.09 66 LYS A CA 1
ATOM 565 C C . LYS A 1 66 ? 52.056 4.180 -7.002 1.00 34.09 66 LYS A C 1
ATOM 567 O O . LYS A 1 66 ? 52.120 5.273 -6.455 1.00 34.09 66 LYS A O 1
ATOM 572 N N . LYS A 1 67 ? 51.162 3.233 -6.729 1.00 38.31 67 LYS A N 1
ATOM 573 C CA . LYS A 1 67 ? 50.013 3.265 -5.815 1.00 38.31 67 LYS A CA 1
ATOM 574 C C . LYS A 1 67 ? 50.406 3.736 -4.403 1.00 38.31 67 LYS A C 1
ATOM 576 O O . LYS A 1 67 ? 51.195 3.059 -3.748 1.00 38.31 67 LYS A O 1
ATOM 581 N N . GLU A 1 68 ? 49.791 4.814 -3.927 1.00 32.00 68 GLU A N 1
ATOM 582 C CA . GLU A 1 68 ? 49.553 5.044 -2.497 1.00 32.00 68 GLU A CA 1
ATOM 583 C C . GLU A 1 68 ? 48.058 4.890 -2.196 1.00 32.00 68 GLU A C 1
ATOM 585 O O . GLU A 1 68 ? 47.225 4.887 -3.101 1.00 32.00 68 GLU A O 1
ATOM 590 N N . LYS A 1 69 ? 47.783 4.601 -0.924 1.00 34.38 69 LYS A N 1
ATOM 591 C CA . LYS A 1 69 ? 46.609 3.912 -0.382 1.00 34.38 69 LYS A CA 1
ATOM 592 C C . LYS A 1 69 ? 45.247 4.386 -0.901 1.00 34.38 69 LYS A C 1
ATOM 594 O O . LYS A 1 69 ? 44.963 5.567 -1.041 1.00 34.38 69 LYS A O 1
ATOM 599 N N . ILE A 1 70 ? 44.412 3.368 -1.089 1.00 36.88 70 ILE A N 1
ATOM 600 C CA . ILE A 1 70 ? 42.967 3.383 -1.295 1.00 36.88 70 ILE A CA 1
ATOM 601 C C . ILE A 1 70 ? 42.317 4.303 -0.255 1.00 36.88 70 ILE A C 1
ATOM 603 O O . ILE A 1 70 ? 42.388 4.007 0.935 1.00 36.88 70 ILE A O 1
ATOM 607 N N . TYR A 1 71 ? 41.676 5.376 -0.714 1.00 33.38 71 TYR A N 1
ATOM 608 C CA . TYR A 1 71 ? 40.550 5.957 0.004 1.00 33.38 71 TYR A CA 1
ATOM 609 C C . TYR A 1 71 ? 39.303 5.220 -0.472 1.00 33.38 71 TYR A C 1
ATOM 611 O O . TYR A 1 71 ? 38.978 5.230 -1.661 1.00 33.38 71 TYR A O 1
ATOM 619 N N . SER A 1 72 ? 38.660 4.521 0.458 1.00 34.53 72 SER A N 1
ATOM 620 C CA . SER A 1 72 ? 37.248 4.184 0.368 1.00 34.53 72 SER A CA 1
ATOM 621 C C . SER A 1 72 ? 36.480 5.469 0.081 1.00 34.53 72 SER A C 1
ATOM 623 O O . SER A 1 72 ? 36.705 6.489 0.732 1.00 34.53 72 SER A O 1
ATOM 625 N N . PHE A 1 73 ? 35.607 5.427 -0.918 1.00 36.84 73 PHE A N 1
ATOM 626 C CA . PHE A 1 73 ? 34.574 6.437 -1.052 1.00 36.84 73 PHE A CA 1
ATOM 627 C C . PHE A 1 73 ? 33.613 6.178 0.109 1.00 36.84 73 PHE A C 1
ATOM 629 O O . PHE A 1 73 ? 32.796 5.265 0.047 1.00 36.84 73 PHE A O 1
ATOM 636 N N . GLU A 1 74 ? 33.839 6.866 1.227 1.00 38.34 74 GLU A N 1
ATOM 637 C CA . GLU A 1 74 ? 32.855 6.941 2.295 1.00 38.34 74 GLU A CA 1
ATOM 638 C C . GLU A 1 74 ? 31.612 7.612 1.721 1.00 38.34 74 GLU A C 1
ATOM 640 O O . GLU A 1 74 ? 31.647 8.740 1.224 1.00 38.34 74 GLU A O 1
ATOM 645 N N . GLU A 1 75 ? 30.520 6.871 1.792 1.00 39.97 75 GLU A N 1
ATOM 646 C CA . GLU A 1 75 ? 29.146 7.316 1.657 1.00 39.97 75 GLU A CA 1
ATOM 647 C C . GLU A 1 75 ? 28.820 8.232 2.853 1.00 39.97 75 GLU A C 1
ATOM 649 O O . GLU A 1 75 ? 28.096 7.874 3.769 1.00 39.97 75 GLU A O 1
ATOM 654 N N . ASN A 1 76 ? 29.436 9.417 2.889 1.00 38.84 76 ASN A N 1
ATOM 655 C CA . ASN A 1 76 ? 29.190 10.457 3.891 1.00 38.84 76 ASN A CA 1
ATOM 656 C C . ASN A 1 76 ? 28.286 11.545 3.307 1.00 38.84 76 ASN A C 1
ATOM 658 O O . ASN A 1 76 ? 28.647 12.716 3.241 1.00 38.84 76 ASN A O 1
ATOM 662 N N . ASN A 1 77 ? 27.093 11.143 2.893 1.00 44.16 77 ASN A N 1
ATOM 663 C CA . ASN A 1 77 ? 25.914 11.963 3.119 1.00 44.16 77 ASN A CA 1
ATOM 664 C C . ASN A 1 77 ? 24.944 11.045 3.847 1.00 44.16 77 ASN A C 1
ATOM 666 O O . ASN A 1 77 ? 24.133 10.371 3.221 1.00 44.16 77 ASN A O 1
ATOM 670 N N . SER A 1 78 ? 25.082 10.966 5.172 1.00 49.00 78 SER A N 1
ATOM 671 C CA . SER A 1 78 ? 24.023 10.423 6.009 1.00 49.00 78 SER A CA 1
ATOM 672 C C . SER A 1 78 ? 22.800 11.305 5.781 1.00 49.00 78 SER A C 1
ATOM 674 O O . SER A 1 78 ? 22.708 12.397 6.345 1.00 49.00 78 SER A O 1
ATOM 676 N N . PHE A 1 79 ? 21.905 10.882 4.894 1.00 55.78 79 PHE A N 1
ATOM 677 C CA . PHE A 1 79 ? 20.551 11.396 4.884 1.00 55.78 79 PHE A CA 1
ATOM 678 C C . PHE A 1 79 ? 19.984 11.070 6.262 1.00 55.78 79 PHE A C 1
ATOM 680 O O . PHE A 1 79 ? 19.723 9.912 6.582 1.00 55.78 79 PHE A O 1
ATOM 687 N N . ASN A 1 80 ? 19.948 12.074 7.130 1.00 75.50 80 ASN A N 1
ATOM 688 C CA . ASN A 1 80 ? 19.346 11.923 8.433 1.00 75.50 80 ASN A CA 1
ATOM 689 C C . ASN A 1 80 ? 17.840 12.066 8.226 1.00 75.50 80 ASN A C 1
ATOM 691 O O . ASN A 1 80 ? 17.326 13.178 8.119 1.00 75.50 80 ASN A O 1
ATOM 695 N N . GLU A 1 81 ? 17.161 10.929 8.102 1.00 77.25 81 GLU A N 1
ATOM 696 C CA . GLU A 1 81 ? 15.713 10.850 7.912 1.00 77.25 81 GLU A CA 1
ATOM 697 C C . GLU A 1 81 ? 14.964 11.657 8.986 1.00 77.25 81 GLU A C 1
ATOM 699 O O . GLU A 1 81 ? 13.995 12.349 8.685 1.00 77.25 81 GLU A O 1
ATOM 704 N N . GLU A 1 82 ? 15.476 11.678 10.221 1.00 81.44 82 GLU A N 1
ATOM 705 C CA . GLU A 1 82 ? 14.908 12.486 11.301 1.00 81.44 82 GLU A CA 1
ATOM 706 C C . GLU A 1 82 ? 15.012 13.992 11.019 1.00 81.44 82 GLU A C 1
ATOM 708 O O . GLU A 1 82 ? 14.051 14.724 11.263 1.00 81.44 82 GLU A O 1
ATOM 713 N N . ASP A 1 83 ? 16.135 14.463 10.462 1.00 83.19 83 ASP A N 1
ATOM 714 C CA . ASP A 1 83 ? 16.299 15.872 10.086 1.00 83.19 83 ASP A CA 1
ATOM 715 C C . ASP A 1 83 ? 15.358 16.233 8.929 1.00 83.19 83 ASP A C 1
ATOM 717 O O . ASP A 1 83 ? 14.718 17.287 8.974 1.00 83.19 83 ASP A O 1
ATOM 721 N N . TYR A 1 84 ? 15.216 15.345 7.938 1.00 84.50 84 TYR A N 1
ATOM 722 C CA . TYR A 1 84 ? 14.278 15.522 6.827 1.00 84.50 84 TYR A CA 1
ATOM 723 C C . TYR A 1 84 ? 12.830 15.627 7.321 1.00 84.50 84 TYR A C 1
ATOM 725 O O . TYR A 1 84 ? 12.163 16.631 7.065 1.00 84.50 84 TYR A O 1
ATOM 733 N N . ILE A 1 85 ? 12.368 14.645 8.103 1.00 85.31 85 ILE A N 1
ATOM 734 C CA . ILE A 1 85 ? 11.010 14.633 8.661 1.00 85.31 85 ILE A CA 1
ATOM 735 C C . ILE A 1 85 ? 10.796 15.859 9.554 1.00 85.31 85 ILE A C 1
ATOM 737 O O . ILE A 1 85 ? 9.744 16.495 9.500 1.00 85.31 85 ILE A O 1
ATOM 741 N N . SER A 1 86 ? 11.786 16.252 10.361 1.00 85.69 86 SER A N 1
ATOM 742 C CA . SER A 1 86 ? 11.651 17.415 11.245 1.00 85.69 86 SER A CA 1
ATOM 743 C C . SER A 1 86 ? 11.402 18.726 10.486 1.00 85.69 86 SER A C 1
ATOM 745 O O . SER A 1 86 ? 10.697 19.599 11.008 1.00 85.69 86 SER A O 1
ATOM 747 N N . ALA A 1 87 ? 11.926 18.840 9.259 1.00 88.31 87 ALA A N 1
ATOM 748 C CA . ALA A 1 87 ? 11.781 20.003 8.392 1.00 88.31 87 ALA A CA 1
ATOM 749 C C . ALA A 1 87 ? 10.424 20.069 7.667 1.00 88.31 87 ALA A C 1
ATOM 751 O O . ALA A 1 87 ? 10.067 21.134 7.154 1.00 88.31 87 ALA A O 1
ATOM 752 N N . LEU A 1 88 ? 9.658 18.972 7.638 1.00 89.31 88 LEU A N 1
ATOM 753 C CA . LEU A 1 88 ? 8.333 18.935 7.022 1.00 89.31 88 LEU A CA 1
ATOM 754 C C . LEU A 1 88 ? 7.298 19.759 7.815 1.00 89.31 88 LEU A C 1
ATOM 756 O O . LEU A 1 88 ? 7.396 19.898 9.048 1.00 89.31 88 LEU A O 1
ATOM 760 N N . PRO A 1 89 ? 6.280 20.307 7.120 1.00 91.94 89 PRO A N 1
ATOM 761 C CA . PRO A 1 89 ? 5.202 21.047 7.759 1.00 91.94 89 PRO A CA 1
ATOM 762 C C . PRO A 1 89 ? 4.419 20.182 8.754 1.00 91.94 89 PRO A C 1
ATOM 764 O O . PRO A 1 89 ? 4.326 18.960 8.638 1.00 91.94 89 PRO A O 1
ATOM 767 N N . GLU A 1 90 ? 3.846 20.834 9.766 1.00 94.44 90 GLU A N 1
ATOM 768 C CA . GLU A 1 90 ? 2.957 20.164 10.715 1.00 94.44 90 GLU A CA 1
ATOM 769 C C . GLU A 1 90 ? 1.673 19.705 10.029 1.00 94.44 90 GLU A C 1
ATOM 771 O O . GLU A 1 90 ? 1.041 20.472 9.299 1.00 94.44 90 GLU A O 1
ATOM 776 N N . LEU A 1 91 ? 1.244 18.482 10.346 1.00 95.00 91 LEU A N 1
ATOM 777 C CA . LEU A 1 91 ? -0.041 17.977 9.892 1.00 95.00 91 LEU A CA 1
ATOM 778 C C . LEU A 1 91 ? -1.193 18.784 10.491 1.00 95.00 91 LEU A C 1
ATOM 780 O O . LEU A 1 91 ? -1.167 19.162 11.669 1.00 95.00 91 LEU A O 1
ATOM 784 N N . ASN A 1 92 ? -2.243 18.988 9.695 1.00 93.62 92 ASN A N 1
ATOM 785 C CA . ASN A 1 92 ? -3.479 19.602 10.158 1.00 93.62 92 ASN A CA 1
ATOM 786 C C . ASN A 1 92 ? -3.972 18.906 11.438 1.00 93.62 92 ASN A C 1
ATOM 788 O O . ASN A 1 92 ? -4.113 17.687 11.493 1.00 93.62 92 ASN A O 1
ATOM 792 N N . ILE A 1 93 ? -4.274 19.692 12.476 1.00 96.44 93 ILE A N 1
ATOM 793 C CA . ILE A 1 93 ? -4.701 19.173 13.782 1.00 96.44 93 ILE A CA 1
ATOM 794 C C . ILE A 1 93 ? -5.928 18.263 13.648 1.00 96.44 93 ILE A C 1
ATOM 796 O O . ILE A 1 93 ? -6.002 17.246 14.332 1.00 96.44 93 ILE A O 1
ATOM 800 N N . LYS A 1 94 ? -6.886 18.599 12.773 1.00 97.06 94 LYS A N 1
ATOM 801 C CA . LYS A 1 94 ? -8.086 17.773 12.563 1.00 97.06 94 LYS A CA 1
ATOM 802 C C . LYS A 1 94 ? -7.737 16.418 11.959 1.00 97.06 94 LYS A C 1
ATOM 804 O O . LYS A 1 94 ? -8.230 15.408 12.444 1.00 97.06 94 LYS A O 1
ATOM 809 N N . GLU A 1 95 ? -6.861 16.409 10.962 1.00 96.56 95 GLU A N 1
ATOM 810 C CA . GLU A 1 95 ? -6.375 15.193 10.309 1.00 96.56 95 GLU A CA 1
ATOM 811 C C . GLU A 1 95 ? -5.569 14.326 11.286 1.00 96.56 95 GLU A C 1
ATOM 813 O O . GLU A 1 95 ? -5.854 13.143 11.458 1.00 96.56 95 GLU A O 1
ATOM 818 N N . LYS A 1 96 ? -4.647 14.932 12.042 1.00 97.56 96 LYS A N 1
ATOM 819 C CA . LYS A 1 96 ? -3.883 14.254 13.100 1.00 97.56 96 LYS A CA 1
ATOM 820 C C . LYS A 1 96 ? -4.802 13.605 14.143 1.00 97.56 96 LYS A C 1
ATOM 822 O O . LYS A 1 96 ? -4.628 12.441 14.500 1.00 97.56 96 LYS A O 1
ATOM 827 N N . GLN A 1 97 ? -5.815 14.337 14.615 1.00 98.12 97 GLN A N 1
ATOM 828 C CA . GLN A 1 97 ? -6.811 13.795 15.545 1.00 98.12 97 GLN A CA 1
ATOM 829 C C . GLN A 1 97 ? -7.681 12.711 14.906 1.00 98.12 97 GLN A C 1
ATOM 831 O O . GLN A 1 97 ? -8.119 11.798 15.612 1.00 98.12 97 GLN A O 1
ATOM 836 N N . ALA A 1 98 ? -7.915 12.776 13.594 1.00 98.12 98 ALA A N 1
ATOM 837 C CA . ALA A 1 98 ? -8.650 11.748 12.884 1.00 98.12 98 ALA A CA 1
ATOM 838 C C . ALA A 1 98 ? -7.867 10.432 12.825 1.00 98.12 98 ALA A C 1
ATOM 840 O O . ALA A 1 98 ? -8.420 9.410 13.226 1.00 98.12 98 ALA A O 1
ATOM 841 N N . TYR A 1 99 ? -6.571 10.457 12.486 1.00 98.12 99 TYR A N 1
ATOM 842 C CA . TYR A 1 99 ? -5.708 9.271 12.572 1.00 98.12 99 TYR A CA 1
ATOM 843 C C . TYR A 1 99 ? -5.689 8.670 13.983 1.00 98.12 99 TYR A C 1
ATOM 845 O O . TYR A 1 99 ? -5.917 7.474 14.149 1.00 98.12 99 TYR A O 1
ATOM 853 N N . ILE A 1 100 ? -5.508 9.497 15.020 1.00 98.19 100 ILE A N 1
ATOM 854 C CA . ILE A 1 100 ? -5.525 9.027 16.418 1.00 98.19 100 ILE A CA 1
ATOM 855 C C . ILE A 1 100 ? -6.877 8.389 16.772 1.00 98.19 100 ILE A C 1
ATOM 857 O O . ILE A 1 100 ? -6.931 7.384 17.483 1.00 98.19 100 ILE A O 1
ATOM 861 N N . SER A 1 101 ? -7.980 8.965 16.296 1.00 98.31 101 SER A N 1
ATOM 862 C CA . SER A 1 101 ? -9.325 8.444 16.554 1.00 98.31 101 SER A CA 1
ATOM 863 C C . SER A 1 101 ? -9.588 7.138 15.805 1.00 98.31 101 SER A C 1
ATOM 865 O O . SER A 1 101 ? -10.164 6.227 16.396 1.00 98.31 101 SER A O 1
ATOM 867 N N . LEU A 1 102 ? -9.111 7.005 14.562 1.00 97.88 102 LEU A N 1
ATOM 868 C CA . LEU A 1 102 ? -9.136 5.746 13.812 1.00 97.88 102 LEU A CA 1
ATOM 869 C C . LEU A 1 102 ? -8.373 4.659 14.572 1.00 97.88 102 LEU A C 1
ATOM 871 O O . LEU A 1 102 ? -8.925 3.596 14.837 1.00 97.88 102 LEU A O 1
ATOM 875 N N . THR A 1 103 ? -7.154 4.951 15.032 1.00 97.06 103 THR A N 1
ATOM 876 C CA . THR A 1 103 ? -6.363 4.017 15.847 1.00 97.06 103 THR A CA 1
ATOM 877 C C . THR A 1 103 ? -7.097 3.599 17.123 1.00 97.06 103 THR A C 1
ATOM 879 O O . THR A 1 103 ? -7.067 2.432 17.500 1.00 97.06 103 THR A O 1
ATOM 882 N N . LYS A 1 104 ? -7.803 4.514 17.793 1.00 97.50 104 LYS A N 1
ATOM 883 C CA . LYS A 1 104 ? -8.578 4.178 19.000 1.00 97.50 104 LYS A CA 1
ATOM 884 C C . LYS A 1 104 ? -9.782 3.277 18.725 1.00 97.50 104 LYS A C 1
ATOM 886 O O . LYS A 1 104 ? -10.156 2.504 19.604 1.00 97.50 104 LYS A O 1
ATOM 891 N N . LEU A 1 105 ? -10.399 3.398 17.551 1.00 97.25 105 LEU A N 1
ATOM 892 C CA . LEU A 1 105 ? -11.535 2.566 17.149 1.00 97.25 105 LEU A CA 1
ATOM 893 C C . LEU A 1 105 ? -11.093 1.189 16.647 1.00 97.25 105 LEU A C 1
ATOM 895 O O . LEU A 1 105 ? -11.786 0.202 16.893 1.00 97.25 105 LEU A O 1
ATOM 899 N N . CYS A 1 106 ? -9.952 1.130 15.963 1.00 96.31 106 CYS A N 1
ATOM 900 C CA . CYS A 1 106 ? -9.529 -0.060 15.235 1.00 96.31 106 CYS A CA 1
ATOM 901 C C . CYS A 1 106 ? -8.405 -0.850 15.904 1.00 96.31 106 CYS A C 1
ATOM 903 O O . CYS A 1 106 ? -8.121 -1.935 15.421 1.00 96.31 106 CYS A O 1
ATOM 905 N N . CYS A 1 107 ? -7.766 -0.352 16.969 1.00 95.62 107 CYS A N 1
ATOM 906 C CA . CYS A 1 107 ? -6.627 -1.020 17.608 1.00 95.62 107 CYS A CA 1
ATOM 907 C C . CYS A 1 107 ? -6.845 -1.287 19.101 1.00 95.62 107 CYS A C 1
ATOM 909 O O . CYS A 1 107 ? -7.499 -0.516 19.808 1.00 95.62 107 CYS A O 1
ATOM 911 N N . SER A 1 108 ? -6.201 -2.340 19.609 1.00 94.75 108 SER A N 1
ATOM 912 C CA . SER A 1 108 ? -6.162 -2.659 21.038 1.00 94.75 108 SER A CA 1
ATOM 913 C C . SER A 1 108 ? -5.360 -1.615 21.827 1.00 94.75 108 SER A C 1
ATOM 915 O O . SER A 1 108 ? -4.521 -0.905 21.272 1.00 94.75 108 SER A O 1
ATOM 917 N N . ALA A 1 109 ? -5.580 -1.519 23.142 1.00 94.94 109 ALA A N 1
ATOM 918 C CA . ALA A 1 109 ? -4.893 -0.536 23.990 1.00 94.94 109 ALA A CA 1
ATOM 919 C C . ALA A 1 109 ? -3.355 -0.666 23.951 1.00 94.94 109 ALA A C 1
ATOM 921 O O . ALA A 1 109 ? -2.648 0.339 24.004 1.00 94.94 109 ALA A O 1
ATOM 922 N N . GLU A 1 110 ? -2.836 -1.891 23.818 1.00 93.94 110 GLU A N 1
ATOM 923 C CA . GLU A 1 110 ? -1.398 -2.137 23.663 1.00 93.94 110 GLU A CA 1
ATOM 924 C C . GLU A 1 110 ? -0.865 -1.511 22.368 1.00 93.94 110 GLU A C 1
ATOM 926 O O . GLU A 1 110 ? 0.136 -0.794 22.373 1.00 93.94 110 GLU A O 1
ATOM 931 N N . ILE A 1 111 ? -1.563 -1.753 21.259 1.00 94.25 111 ILE A N 1
ATOM 932 C CA . ILE A 1 111 ? -1.199 -1.243 19.940 1.00 94.25 111 ILE A CA 1
ATOM 933 C C . ILE A 1 111 ? -1.353 0.284 19.880 1.00 94.25 111 ILE A C 1
ATOM 935 O O . ILE A 1 111 ? -0.477 0.971 19.354 1.00 94.25 111 ILE A O 1
ATOM 939 N N . GLN A 1 112 ? -2.396 0.841 20.504 1.00 96.25 112 GLN A N 1
ATOM 940 C CA . GLN A 1 112 ? -2.565 2.290 20.657 1.00 96.25 112 GLN A CA 1
ATOM 941 C C . GLN A 1 112 ? -1.343 2.937 21.327 1.00 96.25 112 GLN A C 1
ATOM 943 O O . GLN A 1 112 ? -0.876 3.976 20.863 1.00 96.25 112 GLN A O 1
ATOM 948 N N . GLY A 1 113 ? -0.783 2.307 22.366 1.00 94.81 113 GLY A N 1
ATOM 949 C CA . GLY A 1 113 ? 0.418 2.793 23.051 1.00 94.81 113 GLY A CA 1
ATOM 950 C C . GLY A 1 113 ? 1.670 2.856 22.166 1.00 94.81 113 GLY A C 1
ATOM 951 O O . GLY A 1 113 ? 2.554 3.667 22.434 1.00 94.81 113 GLY A O 1
ATOM 952 N N . LYS A 1 114 ? 1.737 2.047 21.100 1.00 93.12 114 LYS A N 1
ATOM 953 C CA . LYS A 1 114 ? 2.846 2.042 20.129 1.00 93.12 114 LYS A CA 1
ATOM 954 C C . LYS A 1 114 ? 2.662 3.108 19.043 1.00 93.12 114 LYS A C 1
ATOM 956 O O . LYS A 1 114 ? 3.624 3.763 18.662 1.00 93.12 114 LYS A O 1
ATOM 961 N N . ILE A 1 115 ? 1.430 3.297 18.566 1.00 95.62 115 ILE A N 1
ATOM 962 C CA . ILE A 1 115 ? 1.139 4.125 17.381 1.00 95.62 115 ILE A CA 1
ATOM 963 C C . ILE A 1 115 ? 0.859 5.585 17.734 1.00 95.62 115 ILE A C 1
ATOM 965 O O . ILE A 1 115 ? 1.285 6.481 17.011 1.00 95.62 115 ILE A O 1
ATOM 969 N N . ILE A 1 116 ? 0.139 5.857 18.827 1.00 97.12 116 ILE A N 1
ATOM 970 C CA . ILE A 1 116 ? -0.257 7.232 19.170 1.00 97.12 116 ILE A CA 1
ATOM 971 C C . ILE A 1 116 ? 0.960 8.167 19.301 1.00 97.12 116 ILE A C 1
ATOM 973 O O . ILE A 1 116 ? 0.906 9.245 18.711 1.00 97.12 116 ILE A O 1
ATOM 977 N N . PRO A 1 117 ? 2.080 7.781 19.949 1.00 96.69 117 PRO A N 1
ATOM 978 C CA . PRO A 1 117 ? 3.268 8.638 20.011 1.00 96.69 117 PRO A CA 1
ATOM 979 C C . PRO A 1 117 ? 3.869 8.974 18.638 1.00 96.69 117 PRO A C 1
ATOM 981 O O . PRO A 1 117 ? 4.425 10.058 18.455 1.00 96.69 117 PRO A O 1
ATOM 984 N N . PHE A 1 118 ? 3.763 8.055 17.672 1.00 95.69 118 PHE A N 1
ATOM 985 C CA . PHE A 1 118 ? 4.149 8.296 16.282 1.00 95.69 118 PHE A CA 1
ATOM 986 C C . PHE A 1 118 ? 3.195 9.303 15.622 1.00 95.69 118 PHE A C 1
ATOM 988 O O . PHE A 1 118 ? 3.646 10.316 15.091 1.00 95.69 118 PHE A O 1
ATOM 995 N N . LEU A 1 119 ? 1.880 9.092 15.742 1.00 96.94 119 LEU A N 1
ATOM 996 C CA . LEU A 1 119 ? 0.863 9.979 15.163 1.00 96.94 119 LEU A CA 1
ATOM 997 C C . LEU A 1 119 ? 0.898 11.400 15.744 1.00 96.94 119 LEU A C 1
ATOM 999 O O . LEU A 1 119 ? 0.639 12.372 15.039 1.00 96.94 119 LEU A O 1
ATOM 1003 N N . GLU A 1 120 ? 1.246 11.554 17.021 1.00 96.38 120 GLU A N 1
ATOM 1004 C CA . GLU A 1 120 ? 1.405 12.869 17.651 1.00 96.38 120 GLU A CA 1
ATOM 1005 C C . GLU A 1 120 ? 2.519 13.695 16.987 1.00 96.38 120 GLU A C 1
ATOM 1007 O O . GLU A 1 120 ? 2.374 14.912 16.813 1.00 96.38 120 GLU A O 1
ATOM 1012 N N . LYS A 1 121 ? 3.589 13.024 16.546 1.00 94.88 121 LYS A N 1
ATOM 1013 C CA . LYS A 1 121 ? 4.737 13.615 15.843 1.00 94.88 121 LYS A CA 1
ATOM 1014 C C . LYS A 1 121 ? 4.579 13.633 14.320 1.00 94.88 121 LYS A C 1
ATOM 1016 O O . LYS A 1 121 ? 5.470 14.133 13.638 1.00 94.88 121 LYS A O 1
ATOM 1021 N N . LEU A 1 122 ? 3.471 13.108 13.796 1.00 95.69 122 LEU A N 1
ATOM 1022 C CA . LEU A 1 122 ? 3.232 12.990 12.363 1.00 95.69 122 LEU A CA 1
ATOM 1023 C C . LEU A 1 122 ? 3.233 14.363 11.684 1.00 95.69 122 LEU A C 1
ATOM 1025 O O . LEU A 1 122 ? 2.595 15.319 12.151 1.00 95.69 122 LEU A O 1
ATOM 1029 N N . LYS A 1 123 ? 3.963 14.417 10.573 1.00 94.75 123 LYS A N 1
ATOM 1030 C CA . LYS A 1 123 ? 4.124 15.568 9.689 1.00 94.75 123 LYS A CA 1
ATOM 1031 C C . LYS A 1 123 ? 3.249 15.421 8.451 1.00 94.75 123 LYS A C 1
ATOM 1033 O O . LYS A 1 123 ? 2.687 14.356 8.210 1.00 94.75 123 LYS A O 1
ATOM 1038 N N . ASP A 1 124 ? 3.116 16.503 7.699 1.00 93.38 124 ASP A N 1
ATOM 1039 C CA . ASP A 1 124 ? 2.415 16.506 6.421 1.00 93.38 124 ASP A CA 1
ATOM 1040 C C . ASP A 1 124 ? 3.370 16.152 5.274 1.00 93.38 124 ASP A C 1
ATOM 1042 O O . ASP A 1 124 ? 4.272 16.920 4.930 1.00 93.38 124 ASP A O 1
ATOM 1046 N N . PHE A 1 125 ? 3.140 14.980 4.679 1.00 90.75 125 PHE A N 1
ATOM 1047 C CA . PHE A 1 125 ? 3.913 14.447 3.555 1.00 90.75 125 PHE A CA 1
ATOM 1048 C C . PHE A 1 125 ? 3.246 14.717 2.197 1.00 90.75 125 PHE A C 1
ATOM 1050 O O . PHE A 1 125 ? 3.744 14.269 1.173 1.00 90.75 125 PHE A O 1
ATOM 1057 N N . SER A 1 126 ? 2.148 15.481 2.133 1.00 82.62 126 SER A N 1
ATOM 1058 C CA . SER A 1 126 ? 1.470 15.810 0.862 1.00 82.62 126 SER A CA 1
ATOM 1059 C C . SER A 1 126 ? 2.324 16.626 -0.116 1.00 82.62 126 SER A C 1
ATOM 1061 O O . SER A 1 126 ? 2.038 16.681 -1.313 1.00 82.62 126 SER A O 1
ATOM 1063 N N . SER A 1 127 ? 3.369 17.286 0.388 1.00 76.62 127 SER A N 1
ATOM 1064 C CA . SER A 1 127 ? 4.319 18.046 -0.429 1.00 76.62 127 SER A CA 1
ATOM 1065 C C . SER A 1 127 ? 5.572 17.256 -0.812 1.00 76.62 127 SER A C 1
ATOM 1067 O O . SER A 1 127 ? 6.330 17.724 -1.666 1.00 76.62 127 SER A O 1
ATOM 1069 N N . ASP A 1 128 ? 5.761 16.069 -0.230 1.00 74.69 128 ASP A N 1
ATOM 1070 C CA . ASP A 1 128 ? 6.803 15.126 -0.620 1.00 74.69 128 ASP A CA 1
ATOM 1071 C C . ASP A 1 128 ? 6.445 14.552 -1.993 1.00 74.69 128 ASP A C 1
ATOM 1073 O O . ASP A 1 128 ? 5.343 14.056 -2.190 1.00 74.69 128 ASP A O 1
ATOM 1077 N N . LYS A 1 129 ? 7.332 14.676 -2.978 1.00 71.56 129 LYS A N 1
ATOM 1078 C CA . LYS A 1 129 ? 7.083 14.192 -4.346 1.00 71.56 129 LYS A CA 1
ATOM 1079 C C . LYS A 1 129 ? 7.962 13.016 -4.731 1.00 71.56 129 LYS A C 1
ATOM 1081 O O . LYS A 1 129 ? 7.799 12.513 -5.842 1.00 71.56 129 LYS A O 1
ATOM 1086 N N . GLU A 1 130 ? 8.917 12.661 -3.883 1.00 68.94 130 GLU A N 1
ATOM 1087 C CA . GLU A 1 130 ? 9.962 11.701 -4.224 1.00 68.94 130 GLU A CA 1
ATOM 1088 C C . GLU A 1 130 ? 9.716 10.371 -3.524 1.00 68.94 130 GLU A C 1
ATOM 1090 O O . GLU A 1 130 ? 9.700 9.350 -4.209 1.00 68.94 130 GLU A O 1
ATOM 1095 N N . ASP A 1 131 ? 9.428 10.402 -2.221 1.00 71.31 131 ASP A N 1
ATOM 1096 C CA . ASP A 1 131 ? 9.338 9.183 -1.421 1.00 71.31 131 ASP A CA 1
ATOM 1097 C C . ASP A 1 131 ? 7.878 8.815 -1.142 1.00 71.31 131 ASP A C 1
ATOM 1099 O O . ASP A 1 131 ? 7.344 7.862 -1.709 1.00 71.31 131 ASP A O 1
ATOM 1103 N N . TYR A 1 132 ? 7.191 9.600 -0.308 1.00 74.88 132 TYR A N 1
ATOM 1104 C CA . TYR A 1 132 ? 5.908 9.161 0.249 1.00 74.88 132 TYR A CA 1
ATOM 1105 C C . TYR A 1 132 ? 4.682 9.644 -0.531 1.00 74.88 132 TYR A C 1
ATOM 1107 O O . TYR A 1 132 ? 3.656 8.968 -0.524 1.00 74.88 132 TYR A O 1
ATOM 1115 N N . MET A 1 133 ? 4.746 10.788 -1.222 1.00 81.38 133 MET A N 1
ATOM 1116 C CA . MET A 1 133 ? 3.641 11.395 -2.000 1.00 81.38 133 MET A CA 1
ATOM 1117 C C . MET A 1 133 ? 2.392 11.828 -1.207 1.00 81.38 133 MET A C 1
ATOM 1119 O O . MET A 1 133 ? 1.668 12.727 -1.639 1.00 81.38 133 MET A O 1
ATOM 1123 N N . SER A 1 134 ? 2.102 11.201 -0.067 1.00 88.81 134 SER A N 1
ATOM 1124 C CA . SER A 1 134 ? 0.989 11.532 0.814 1.00 88.81 134 SER A CA 1
ATOM 1125 C C . SER A 1 134 ? 1.282 11.135 2.261 1.00 88.81 134 SER A C 1
ATOM 1127 O O . SER A 1 134 ? 2.040 10.205 2.539 1.00 88.81 134 SER A O 1
ATOM 1129 N N . THR A 1 135 ? 0.615 11.805 3.203 1.00 93.50 135 THR A N 1
ATOM 1130 C CA . THR A 1 135 ? 0.657 11.435 4.627 1.00 93.50 135 THR A CA 1
ATOM 1131 C C . THR A 1 135 ? 0.096 10.033 4.870 1.00 93.50 135 THR A C 1
ATOM 1133 O O . THR A 1 135 ? 0.605 9.317 5.730 1.00 93.50 135 THR A O 1
ATOM 1136 N N . LEU A 1 136 ? -0.917 9.615 4.100 1.00 94.69 136 LEU A N 1
ATOM 1137 C CA . LEU A 1 136 ? -1.505 8.280 4.218 1.00 94.69 136 LEU A CA 1
ATOM 1138 C C . LEU A 1 136 ? -0.475 7.194 3.896 1.00 94.69 136 LEU A C 1
ATOM 1140 O O . LEU A 1 136 ? -0.355 6.255 4.676 1.00 94.69 136 LEU A O 1
ATOM 1144 N N . ASN A 1 137 ? 0.302 7.361 2.822 1.00 91.44 137 ASN A N 1
ATOM 1145 C CA . ASN A 1 137 ? 1.335 6.403 2.421 1.00 91.44 137 ASN A CA 1
ATOM 1146 C C . ASN A 1 137 ? 2.398 6.230 3.512 1.00 91.44 137 ASN A C 1
ATOM 1148 O O . ASN A 1 137 ? 2.700 5.103 3.901 1.00 91.44 137 ASN A O 1
ATOM 1152 N N . TYR A 1 138 ? 2.889 7.342 4.073 1.00 92.69 138 TYR A N 1
ATOM 1153 C CA . TYR A 1 138 ? 3.844 7.312 5.183 1.00 92.69 138 TYR A CA 1
ATOM 1154 C C . TYR A 1 138 ? 3.277 6.589 6.417 1.00 92.69 138 TYR A C 1
ATOM 1156 O O . TYR A 1 138 ? 3.948 5.770 7.046 1.00 92.69 138 TYR A O 1
ATOM 1164 N N . VAL A 1 139 ? 2.006 6.846 6.754 1.00 95.69 139 VAL A N 1
ATOM 1165 C CA . VAL A 1 139 ? 1.323 6.136 7.845 1.00 95.69 139 VAL A CA 1
ATOM 1166 C C . VAL A 1 139 ? 1.209 4.645 7.532 1.00 95.69 139 VAL A C 1
ATOM 1168 O O . VAL A 1 139 ? 1.534 3.829 8.390 1.00 95.69 139 VAL A O 1
ATOM 1171 N N . THR A 1 140 ? 0.770 4.264 6.332 1.00 94.19 140 THR A N 1
ATOM 1172 C CA . THR A 1 140 ? 0.609 2.851 5.971 1.00 94.19 140 THR A CA 1
ATOM 1173 C C . THR A 1 140 ? 1.929 2.096 5.933 1.00 94.19 140 THR A C 1
ATOM 1175 O O . THR A 1 140 ? 1.962 0.950 6.365 1.00 94.19 140 THR A O 1
ATOM 1178 N N . GLU A 1 141 ? 3.019 2.728 5.503 1.00 91.31 141 GLU A N 1
ATOM 1179 C CA . GLU A 1 141 ? 4.351 2.123 5.522 1.00 91.31 141 GLU A CA 1
ATOM 1180 C C . GLU A 1 141 ? 4.845 1.896 6.952 1.00 91.31 141 GLU A C 1
ATOM 1182 O O . GLU A 1 141 ? 5.280 0.793 7.292 1.00 91.31 141 GLU A O 1
ATOM 1187 N N . PHE A 1 142 ? 4.684 2.891 7.834 1.00 94.06 142 PHE A N 1
ATOM 1188 C CA . PHE A 1 142 ? 4.985 2.719 9.254 1.00 94.06 142 PHE A CA 1
ATOM 1189 C C . PHE A 1 142 ? 4.206 1.537 9.849 1.00 94.06 142 PHE A C 1
ATOM 1191 O O . PHE A 1 142 ? 4.774 0.713 10.570 1.00 94.06 142 PHE A O 1
ATOM 1198 N N . LEU A 1 143 ? 2.910 1.435 9.545 1.00 94.81 143 LEU A N 1
ATOM 1199 C CA . LEU A 1 143 ? 2.059 0.347 10.022 1.00 94.81 143 LEU A CA 1
ATOM 1200 C C . LEU A 1 143 ? 2.498 -1.020 9.482 1.00 94.81 143 LEU A C 1
ATOM 1202 O O . LEU A 1 143 ? 2.534 -1.982 10.252 1.00 94.81 143 LEU A O 1
ATOM 1206 N N . ASP A 1 144 ? 2.874 -1.100 8.206 1.00 91.19 144 ASP A N 1
ATOM 1207 C CA . ASP A 1 144 ? 3.319 -2.333 7.554 1.00 91.19 144 ASP A CA 1
ATOM 1208 C C . ASP A 1 144 ? 4.638 -2.847 8.156 1.00 91.19 144 ASP A C 1
ATOM 1210 O O . ASP A 1 144 ? 4.706 -3.993 8.604 1.00 91.19 144 ASP A O 1
ATOM 1214 N N . ILE A 1 145 ? 5.639 -1.968 8.314 1.00 90.62 145 ILE A N 1
ATOM 1215 C CA . ILE A 1 145 ? 6.940 -2.287 8.939 1.00 90.62 145 ILE A CA 1
ATOM 1216 C C . ILE A 1 145 ? 6.760 -2.847 10.360 1.00 90.62 145 ILE A C 1
ATOM 1218 O O . ILE A 1 145 ? 7.507 -3.727 10.798 1.00 90.62 145 ILE A O 1
ATOM 1222 N N . HIS A 1 146 ? 5.753 -2.361 11.087 1.00 90.06 146 HIS A N 1
ATOM 1223 C CA . HIS A 1 146 ? 5.479 -2.764 12.466 1.00 90.06 146 HIS A CA 1
ATOM 1224 C C . HIS A 1 146 ? 4.446 -3.899 12.584 1.00 90.06 146 HIS A C 1
ATOM 1226 O O . HIS A 1 146 ? 4.105 -4.284 13.705 1.00 90.06 146 HIS A O 1
ATOM 1232 N N . ASN A 1 147 ? 3.976 -4.467 11.466 1.00 89.88 147 ASN A N 1
ATOM 1233 C CA . ASN A 1 147 ? 2.935 -5.502 11.404 1.00 89.88 147 ASN A CA 1
ATOM 1234 C C . ASN A 1 147 ? 1.629 -5.107 12.121 1.00 89.88 147 ASN A C 1
ATOM 1236 O O . ASN A 1 147 ? 1.019 -5.900 12.848 1.00 89.88 147 ASN A O 1
ATOM 1240 N N . ILE A 1 148 ? 1.204 -3.856 11.939 1.00 91.88 148 ILE A N 1
ATOM 1241 C CA . ILE A 1 148 ? -0.017 -3.304 12.524 1.00 91.88 148 ILE A CA 1
ATOM 1242 C C . ILE A 1 148 ? -1.073 -3.123 11.434 1.00 91.88 148 ILE A C 1
ATOM 1244 O O . ILE A 1 148 ? -1.209 -2.076 10.809 1.00 91.88 148 ILE A O 1
ATOM 1248 N N . PHE A 1 149 ? -1.902 -4.140 11.260 1.00 92.12 149 PHE A N 1
ATOM 1249 C CA . PHE A 1 149 ? -2.839 -4.204 10.145 1.00 92.12 149 PHE A CA 1
ATOM 1250 C C . PHE A 1 149 ? -4.216 -3.639 10.501 1.00 92.12 149 PHE A C 1
ATOM 1252 O O . PHE A 1 149 ? -5.133 -4.387 10.815 1.00 92.12 149 PHE A O 1
ATOM 1259 N N . PHE A 1 150 ? -4.387 -2.316 10.486 1.00 90.69 150 PHE A N 1
ATOM 1260 C CA . PHE A 1 150 ? -5.727 -1.699 10.571 1.00 90.69 150 PHE A CA 1
ATOM 1261 C C . PHE A 1 150 ? -6.017 -0.693 9.451 1.00 90.69 150 PHE A C 1
ATOM 1263 O O . PHE A 1 150 ? -7.183 -0.468 9.152 1.00 90.69 150 PHE A O 1
ATOM 1270 N N . ILE A 1 151 ? -4.977 -0.140 8.820 1.00 95.19 151 ILE A N 1
ATOM 1271 C CA . ILE A 1 151 ? -5.021 0.507 7.505 1.00 95.19 151 ILE A CA 1
ATOM 1272 C C . ILE A 1 151 ? -3.982 -0.233 6.666 1.00 95.19 151 ILE A C 1
ATOM 1274 O O . ILE A 1 151 ? -2.804 -0.229 7.016 1.00 95.19 151 ILE A O 1
ATOM 1278 N N . MET A 1 152 ? -4.419 -0.944 5.634 1.00 94.75 152 MET A N 1
ATOM 1279 C CA . MET A 1 152 ? -3.614 -1.958 4.957 1.00 94.75 152 MET A CA 1
ATOM 1280 C C . MET A 1 152 ? -3.572 -1.681 3.454 1.00 94.75 152 MET A C 1
ATOM 1282 O O . MET A 1 152 ? -4.592 -1.885 2.794 1.00 94.75 152 MET A O 1
ATOM 1286 N N . PRO A 1 153 ? -2.424 -1.261 2.901 1.00 93.12 153 PRO A N 1
ATOM 1287 C CA . PRO A 1 153 ? -2.257 -1.157 1.458 1.00 93.12 153 PRO A CA 1
ATOM 1288 C C . PRO A 1 153 ? -2.142 -2.553 0.838 1.00 93.12 153 PRO A C 1
ATOM 1290 O O . PRO A 1 153 ? -1.535 -3.449 1.423 1.00 93.12 153 PRO A O 1
ATOM 1293 N N . LEU A 1 154 ? -2.745 -2.762 -0.325 1.00 92.75 154 LEU A N 1
ATOM 1294 C CA . LEU A 1 154 ? -2.748 -4.032 -1.046 1.00 92.75 154 LEU A CA 1
ATOM 1295 C C . LEU A 1 154 ? -2.680 -3.771 -2.552 1.00 92.75 154 LEU A C 1
ATOM 1297 O O . LEU A 1 154 ? -3.617 -3.214 -3.125 1.00 92.75 154 LEU A O 1
ATOM 1301 N N . ASP A 1 155 ? -1.598 -4.217 -3.195 1.00 89.81 155 ASP A N 1
ATOM 1302 C CA . ASP A 1 155 ? -1.471 -4.181 -4.656 1.00 89.81 155 ASP A CA 1
ATOM 1303 C C . ASP A 1 155 ? -2.608 -4.985 -5.301 1.00 89.81 155 ASP A C 1
ATOM 1305 O O . ASP A 1 155 ? -3.002 -6.053 -4.820 1.00 89.81 155 ASP A O 1
ATOM 1309 N N . LEU A 1 156 ? -3.115 -4.499 -6.433 1.00 87.06 156 LEU A N 1
ATOM 1310 C CA . LEU A 1 156 ? -4.154 -5.160 -7.219 1.00 87.06 156 LEU A CA 1
ATOM 1311 C C . LEU A 1 156 ? -3.861 -6.649 -7.500 1.00 87.06 156 LEU A C 1
ATOM 1313 O O . LEU A 1 156 ? -4.766 -7.487 -7.568 1.00 87.06 156 LEU A O 1
ATOM 1317 N N . ASN A 1 157 ? -2.594 -6.981 -7.720 1.00 87.56 157 ASN A N 1
ATOM 1318 C CA . ASN A 1 157 ? -2.112 -8.313 -8.061 1.00 87.56 157 ASN A CA 1
ATOM 1319 C C . ASN A 1 157 ? -1.570 -9.076 -6.852 1.00 87.56 157 ASN A C 1
ATOM 1321 O O . ASN A 1 157 ? -1.070 -10.188 -7.040 1.00 87.56 157 ASN A O 1
ATOM 1325 N N . GLN A 1 158 ? -1.672 -8.516 -5.642 1.00 90.88 158 GLN A N 1
ATOM 1326 C CA . GLN A 1 158 ? -1.274 -9.215 -4.430 1.00 90.88 158 GLN A CA 1
ATOM 1327 C C . GLN A 1 158 ? -2.053 -10.524 -4.306 1.00 90.88 158 GLN A C 1
ATOM 1329 O O . GLN A 1 158 ? -3.217 -10.634 -4.712 1.00 90.88 158 GLN A O 1
ATOM 1334 N N . ASP A 1 159 ? -1.397 -11.539 -3.758 1.00 91.62 159 ASP A N 1
ATOM 1335 C CA . ASP A 1 159 ? -2.012 -12.826 -3.516 1.00 91.62 159 ASP A CA 1
ATOM 1336 C C . ASP A 1 159 ? -3.072 -12.787 -2.400 1.00 91.62 159 ASP A C 1
ATOM 1338 O O . ASP A 1 159 ? -2.998 -12.014 -1.445 1.00 91.62 159 ASP A O 1
ATOM 1342 N N . VAL A 1 160 ? -4.071 -13.662 -2.521 1.00 92.69 160 VAL A N 1
ATOM 1343 C CA . VAL A 1 160 ? -5.160 -13.809 -1.537 1.00 92.69 160 VAL A CA 1
ATOM 1344 C C . VAL A 1 160 ? -4.641 -14.304 -0.177 1.00 92.69 160 VAL A C 1
ATOM 1346 O O . VAL A 1 160 ? -5.204 -13.953 0.854 1.00 92.69 160 VAL A O 1
ATOM 1349 N N . GLU A 1 161 ? -3.540 -15.062 -0.161 1.00 92.56 161 GLU A N 1
ATOM 1350 C CA . GLU A 1 161 ? -2.868 -15.539 1.060 1.00 92.56 161 GLU A CA 1
ATOM 1351 C C . GLU A 1 161 ? -2.398 -14.349 1.925 1.00 92.56 161 GLU A C 1
ATOM 1353 O O . GLU A 1 161 ? -2.577 -14.346 3.143 1.00 92.56 161 GLU A O 1
ATOM 1358 N N . THR A 1 162 ? -1.881 -13.292 1.296 1.00 93.31 162 THR A N 1
ATOM 1359 C CA . THR A 1 162 ? -1.473 -12.048 1.959 1.00 93.31 162 THR A CA 1
ATOM 1360 C C . THR A 1 162 ? -2.669 -11.280 2.521 1.00 93.31 162 THR A C 1
ATOM 1362 O O . THR A 1 162 ? -2.586 -10.768 3.639 1.00 93.31 162 THR A O 1
ATOM 1365 N N . LEU A 1 163 ? -3.791 -11.210 1.794 1.00 94.81 163 LEU A N 1
ATOM 1366 C CA . LEU A 1 163 ? -5.033 -10.619 2.312 1.00 94.81 163 LEU A CA 1
ATOM 1367 C C . LEU A 1 163 ? -5.517 -11.367 3.560 1.00 94.81 163 LEU A C 1
ATOM 1369 O O . LEU A 1 163 ? -5.798 -10.741 4.581 1.00 94.81 163 LEU A O 1
ATOM 1373 N N . GLU A 1 164 ? -5.574 -12.697 3.488 1.00 94.94 164 GLU A N 1
ATOM 1374 C CA . GLU A 1 164 ? -5.974 -13.558 4.602 1.00 94.94 164 GLU A CA 1
ATOM 1375 C C . GLU A 1 164 ? -5.074 -13.336 5.818 1.00 94.94 164 GLU A C 1
ATOM 1377 O O . GLU A 1 164 ? -5.567 -13.040 6.906 1.00 94.94 164 GLU A O 1
ATOM 1382 N N . TRP A 1 165 ? -3.753 -13.372 5.620 1.00 95.12 165 TRP A N 1
ATOM 1383 C CA . TRP A 1 165 ? -2.782 -13.133 6.683 1.00 95.12 165 TRP A CA 1
ATOM 1384 C C . TRP A 1 165 ? -2.969 -11.767 7.356 1.00 95.12 165 TRP A C 1
ATOM 1386 O O . TRP A 1 165 ? -2.968 -11.683 8.589 1.00 95.12 165 TRP A O 1
ATOM 1396 N N . ARG A 1 166 ? -3.177 -10.702 6.571 1.00 96.00 166 ARG A N 1
ATOM 1397 C CA . ARG A 1 166 ? -3.405 -9.344 7.087 1.00 96.00 166 ARG A CA 1
ATOM 1398 C C . ARG A 1 166 ? -4.700 -9.251 7.899 1.00 96.00 166 ARG A C 1
ATOM 1400 O O . ARG A 1 166 ? -4.678 -8.708 9.003 1.00 96.00 166 ARG A O 1
ATOM 1407 N N . ILE A 1 167 ? -5.802 -9.830 7.412 1.00 96.31 167 ILE A N 1
ATOM 1408 C CA . ILE A 1 167 ? -7.091 -9.852 8.129 1.00 96.31 167 ILE A CA 1
ATOM 1409 C C . ILE A 1 167 ? -6.973 -10.649 9.429 1.00 96.31 167 ILE A C 1
ATOM 1411 O O . ILE A 1 167 ? -7.350 -10.149 10.488 1.00 96.31 167 ILE A O 1
ATOM 1415 N N . THR A 1 168 ? -6.426 -11.867 9.382 1.00 95.69 168 THR A N 1
ATOM 1416 C CA . THR A 1 168 ? -6.261 -12.711 10.574 1.00 95.69 168 THR A CA 1
ATOM 1417 C C . THR A 1 168 ? -5.393 -12.021 11.620 1.00 95.69 168 THR A C 1
ATOM 1419 O O . THR A 1 168 ? -5.756 -11.980 12.795 1.00 95.69 168 THR A O 1
ATOM 1422 N N . THR A 1 169 ? -4.283 -11.416 11.198 1.00 94.31 169 THR A N 1
ATOM 1423 C CA . THR A 1 169 ? -3.388 -10.694 12.108 1.00 94.31 169 THR A CA 1
ATOM 1424 C C . THR A 1 169 ? -4.063 -9.446 12.684 1.00 94.31 169 THR A C 1
ATOM 1426 O O . THR A 1 169 ? -3.899 -9.158 13.870 1.00 94.31 169 THR A O 1
ATOM 1429 N N . SER A 1 170 ? -4.870 -8.734 11.888 1.00 95.62 170 SER A N 1
ATOM 1430 C CA . SER A 1 170 ? -5.690 -7.613 12.361 1.00 95.62 170 SER A CA 1
ATOM 1431 C C . SER A 1 170 ? -6.646 -8.046 13.471 1.00 95.62 170 SER A C 1
ATOM 1433 O O . SER A 1 170 ? -6.617 -7.492 14.570 1.00 95.62 170 SER A O 1
ATOM 1435 N N . LEU A 1 171 ? -7.453 -9.081 13.220 1.00 96.06 171 LEU A N 1
ATOM 1436 C CA . LEU A 1 171 ? -8.425 -9.606 14.180 1.00 96.06 171 LEU A CA 1
ATOM 1437 C C . LEU A 1 171 ? -7.754 -10.030 15.489 1.00 96.06 171 LEU A C 1
ATOM 1439 O O . LEU A 1 171 ? -8.192 -9.623 16.567 1.00 96.06 171 LEU A O 1
ATOM 1443 N N . GLN A 1 172 ? -6.636 -10.749 15.399 1.00 94.69 172 GLN A N 1
ATOM 1444 C CA . GLN A 1 172 ? -5.907 -11.233 16.569 1.00 94.69 172 GLN A CA 1
ATOM 1445 C C . GLN A 1 172 ? -5.270 -10.094 17.375 1.00 94.69 172 GLN A C 1
ATOM 1447 O O . GLN A 1 172 ? -5.482 -9.999 18.584 1.00 94.69 172 GLN A O 1
ATOM 1452 N N . ASN A 1 173 ? -4.517 -9.201 16.730 1.00 92.94 173 ASN A N 1
ATOM 1453 C CA . ASN A 1 173 ? -3.715 -8.199 17.442 1.00 92.94 173 ASN A CA 1
ATOM 1454 C C . ASN A 1 173 ? -4.536 -6.985 17.893 1.00 92.94 173 ASN A C 1
ATOM 1456 O O . ASN A 1 173 ? -4.268 -6.386 18.943 1.00 92.94 173 ASN A O 1
ATOM 1460 N N . ASN A 1 174 ? -5.540 -6.609 17.103 1.00 93.25 174 ASN A N 1
ATOM 1461 C CA . ASN A 1 174 ? -6.300 -5.390 17.337 1.00 93.25 174 ASN A CA 1
ATOM 1462 C C . ASN A 1 174 ? -7.614 -5.640 18.071 1.00 93.25 174 ASN A C 1
ATOM 1464 O O . ASN A 1 174 ? -8.010 -4.821 18.902 1.00 93.25 174 ASN A O 1
ATOM 1468 N N . PHE A 1 175 ? -8.266 -6.769 17.795 1.00 93.19 175 PHE A N 1
ATOM 1469 C CA . PHE A 1 175 ? -9.580 -7.087 18.347 1.00 93.19 175 PHE A CA 1
ATOM 1470 C C . PHE A 1 175 ? -9.570 -8.278 19.311 1.00 93.19 175 PHE A C 1
ATOM 1472 O O . PHE A 1 175 ? -10.567 -8.471 20.002 1.00 93.19 175 PHE A O 1
ATOM 1479 N N . GLN A 1 176 ? -8.448 -9.005 19.416 1.00 93.38 176 GLN A N 1
ATOM 1480 C CA . GLN A 1 176 ? -8.311 -10.226 20.222 1.00 93.38 176 GLN A CA 1
ATOM 1481 C C . GLN A 1 176 ? -9.349 -11.290 19.848 1.00 93.38 176 GLN A C 1
ATOM 1483 O O . GLN A 1 176 ? -9.849 -12.012 20.709 1.00 93.38 176 GLN A O 1
ATOM 1488 N N . ASP A 1 177 ? -9.664 -11.368 18.556 1.00 94.94 177 ASP A N 1
ATOM 1489 C CA . ASP A 1 177 ? -10.686 -12.253 18.010 1.00 94.94 177 ASP A CA 1
ATOM 1490 C C . ASP A 1 177 ? -10.151 -13.048 16.808 1.00 94.94 177 ASP A C 1
ATOM 1492 O O . ASP A 1 177 ? -9.049 -12.806 16.307 1.00 94.94 177 ASP A O 1
ATOM 1496 N N . SER A 1 178 ? -10.930 -14.023 16.350 1.00 95.50 178 SER A N 1
ATOM 1497 C CA . SER A 1 178 ? -10.638 -14.844 15.182 1.00 95.50 178 SER A CA 1
ATOM 1498 C C . SER A 1 178 ? -11.927 -15.173 14.443 1.00 95.50 178 SER A C 1
ATOM 1500 O O . SER A 1 178 ? -12.892 -15.653 15.029 1.00 95.50 178 SER A O 1
ATOM 1502 N N . VAL A 1 179 ? -11.909 -14.988 13.126 1.00 95.94 179 VAL A N 1
ATOM 1503 C CA . VAL A 1 179 ? -13.023 -15.313 12.231 1.00 95.94 179 VAL A CA 1
ATOM 1504 C C . VAL A 1 179 ? -12.560 -16.396 11.266 1.00 95.94 179 VAL A C 1
ATOM 1506 O O . VAL A 1 179 ? -11.428 -16.358 10.788 1.00 95.94 179 VAL A O 1
ATOM 1509 N N . GLU A 1 180 ? -13.417 -17.378 10.999 1.00 95.19 180 GLU A N 1
ATOM 1510 C CA . GLU A 1 180 ? -13.152 -18.387 9.974 1.00 95.19 180 GLU A CA 1
ATOM 1511 C C . GLU A 1 180 ? -13.295 -17.744 8.588 1.00 95.19 180 GLU A C 1
ATOM 1513 O O . GLU A 1 180 ? -14.373 -17.279 8.213 1.00 95.19 180 GLU A O 1
ATOM 1518 N N . LEU A 1 181 ? -12.185 -17.670 7.853 1.00 94.88 181 LEU A N 1
ATOM 1519 C CA . LEU A 1 181 ? -12.115 -17.034 6.538 1.00 94.88 181 LEU A CA 1
ATOM 1520 C C . LEU A 1 181 ? -12.261 -18.071 5.408 1.00 94.88 181 LEU A C 1
ATOM 1522 O O . LEU A 1 181 ? -12.010 -19.262 5.622 1.00 94.88 181 LEU A O 1
ATOM 1526 N N . PRO A 1 182 ? -12.669 -17.653 4.194 1.00 92.69 182 PRO A N 1
ATOM 1527 C CA . PRO A 1 182 ? -12.780 -18.553 3.051 1.00 92.69 182 PRO A CA 1
ATOM 1528 C C . PRO A 1 182 ? -11.446 -19.223 2.712 1.00 92.69 182 PRO A C 1
ATOM 1530 O O . PRO A 1 182 ? -10.389 -18.607 2.788 1.00 92.69 182 PRO A O 1
ATOM 1533 N N . SER A 1 183 ? -11.492 -20.474 2.250 1.00 88.19 183 SER A N 1
ATOM 1534 C CA . SER A 1 183 ? -10.283 -21.162 1.794 1.00 88.19 183 SER A CA 1
ATOM 1535 C C . SER A 1 183 ? -9.778 -20.578 0.478 1.00 88.19 183 SER A C 1
ATOM 1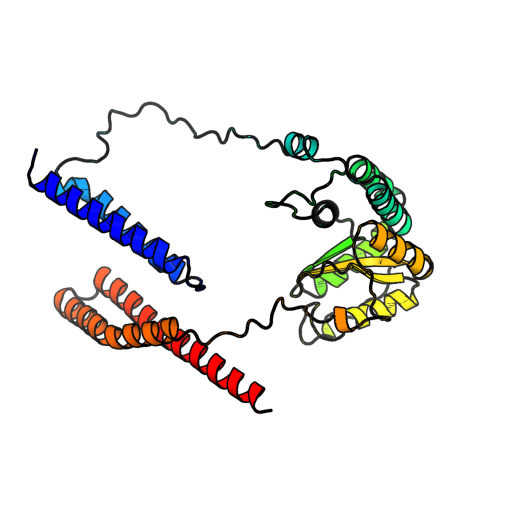537 O O . SER A 1 183 ? -10.534 -20.479 -0.489 1.00 88.19 183 SER A O 1
ATOM 1539 N N . ILE A 1 184 ? -8.466 -20.346 0.370 1.00 84.88 184 ILE A N 1
ATOM 1540 C CA . ILE A 1 184 ? -7.847 -19.925 -0.894 1.00 84.88 184 ILE A CA 1
ATOM 1541 C C . ILE A 1 184 ? -8.076 -20.905 -2.059 1.00 84.88 184 ILE A C 1
ATOM 1543 O O . ILE A 1 184 ? -7.993 -20.529 -3.228 1.00 84.88 184 ILE A O 1
ATOM 1547 N N . SER A 1 185 ? -8.374 -22.173 -1.757 1.00 85.75 185 SER A N 1
ATOM 1548 C CA . SER A 1 185 ? -8.706 -23.187 -2.765 1.00 85.75 185 SER A CA 1
ATOM 1549 C C . SER A 1 185 ? -10.020 -22.908 -3.506 1.00 85.75 185 SER A C 1
ATOM 1551 O O . SER A 1 185 ? -10.243 -23.477 -4.574 1.00 85.75 185 SER A O 1
ATOM 1553 N N . ASN A 1 186 ? -10.847 -21.995 -2.988 1.00 84.81 186 ASN A N 1
ATOM 1554 C CA . ASN A 1 186 ? -12.098 -21.573 -3.611 1.00 84.81 186 ASN A CA 1
ATOM 1555 C C . ASN A 1 186 ? -11.876 -20.731 -4.879 1.00 84.81 186 ASN A C 1
ATOM 1557 O O . ASN A 1 186 ? -12.785 -20.621 -5.702 1.00 84.81 186 ASN A O 1
ATOM 1561 N N . TYR A 1 187 ? -10.681 -20.159 -5.069 1.00 84.75 187 TYR A N 1
ATOM 1562 C CA . TYR A 1 187 ? -10.408 -19.226 -6.161 1.00 84.75 187 TYR A CA 1
ATOM 1563 C C . TYR A 1 187 ? -9.540 -19.849 -7.256 1.00 84.75 187 TYR A C 1
ATOM 1565 O O . TYR A 1 187 ? -8.471 -20.407 -7.007 1.00 84.75 187 TYR A O 1
ATOM 1573 N N . GLN A 1 188 ? -9.969 -19.692 -8.513 1.00 79.81 188 GLN A N 1
ATOM 1574 C CA . GLN A 1 188 ? -9.191 -20.132 -9.675 1.00 79.81 188 GLN A CA 1
ATOM 1575 C C . GLN A 1 188 ? -7.908 -19.307 -9.846 1.00 79.81 188 GLN A C 1
ATOM 1577 O O . GLN A 1 188 ? -6.860 -19.841 -10.215 1.00 79.81 188 GLN A O 1
ATOM 1582 N N . LYS A 1 189 ? -7.999 -17.995 -9.606 1.00 81.31 189 LYS A N 1
ATOM 1583 C CA . LYS A 1 189 ? -6.851 -17.095 -9.519 1.00 81.31 189 LYS A CA 1
ATOM 1584 C C . LYS A 1 189 ? -6.729 -16.618 -8.087 1.00 81.31 189 LYS A C 1
ATOM 1586 O O . LYS A 1 189 ? -7.698 -16.151 -7.507 1.00 81.31 189 LYS A O 1
ATOM 1591 N N . LYS A 1 190 ? -5.520 -16.702 -7.553 1.00 85.75 190 LYS A N 1
ATOM 1592 C CA . LYS A 1 190 ? -5.222 -16.364 -6.165 1.00 85.75 190 LYS A CA 1
ATOM 1593 C C . LYS A 1 190 ? -4.775 -14.912 -6.006 1.00 85.75 190 LYS A C 1
ATOM 1595 O O . LYS A 1 190 ? -3.847 -14.672 -5.255 1.00 85.75 190 LYS A O 1
ATOM 1600 N N . THR A 1 191 ? -5.377 -13.971 -6.728 1.00 88.31 191 THR A N 1
ATOM 1601 C CA . THR A 1 191 ? -5.061 -12.533 -6.628 1.00 88.31 191 THR A CA 1
ATOM 1602 C C . THR A 1 191 ? -6.257 -11.773 -6.076 1.00 88.31 191 THR A C 1
ATOM 1604 O O . THR A 1 191 ? -7.385 -12.108 -6.431 1.00 88.31 191 THR A O 1
ATOM 1607 N N . VAL A 1 192 ? -6.033 -10.730 -5.279 1.00 87.62 192 VAL A N 1
ATOM 1608 C CA . VAL A 1 192 ? -7.120 -9.982 -4.617 1.00 87.62 192 VAL A CA 1
ATOM 1609 C C . VAL A 1 192 ? -8.059 -9.258 -5.585 1.00 87.62 192 VAL A C 1
ATOM 1611 O O . VAL A 1 192 ? -9.235 -9.099 -5.292 1.00 87.62 192 VAL A O 1
ATOM 1614 N N . SER A 1 193 ? -7.582 -8.902 -6.779 1.00 86.75 193 SER A N 1
ATOM 1615 C CA . SER A 1 193 ? -8.411 -8.337 -7.856 1.00 86.75 193 SER A CA 1
ATOM 1616 C C . SER A 1 193 ? -9.289 -9.342 -8.603 1.00 86.75 193 SER A C 1
ATOM 1618 O O . SER A 1 193 ? -9.981 -8.966 -9.554 1.00 86.75 193 SER A O 1
ATOM 1620 N N . PHE A 1 194 ? -9.231 -10.628 -8.246 1.00 84.88 194 PHE A N 1
ATOM 1621 C CA . PHE A 1 194 ? -10.124 -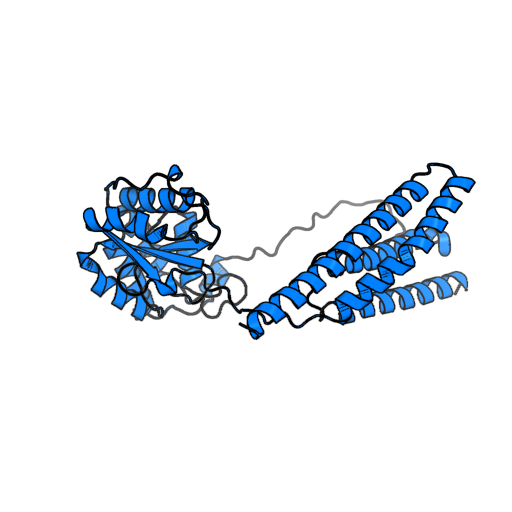11.622 -8.827 1.00 84.88 194 PHE A CA 1
ATOM 1622 C C . PHE A 1 194 ? -11.557 -11.427 -8.316 1.00 84.88 194 PHE A C 1
ATOM 1624 O O . PHE A 1 194 ? -11.776 -10.936 -7.210 1.00 84.88 194 PHE A O 1
ATOM 1631 N N . ASP A 1 195 ? -12.536 -11.793 -9.144 1.00 80.94 195 ASP A N 1
ATOM 1632 C CA . ASP A 1 195 ? -13.944 -11.507 -8.869 1.00 80.94 195 ASP A CA 1
ATOM 1633 C C . ASP A 1 195 ? -14.388 -12.079 -7.509 1.00 80.94 195 ASP A C 1
ATOM 1635 O O . ASP A 1 195 ? -14.156 -13.252 -7.213 1.00 80.94 195 ASP A O 1
ATOM 1639 N N . ASN A 1 196 ? -15.090 -11.246 -6.736 1.00 86.62 196 ASN A N 1
ATOM 1640 C CA . ASN A 1 196 ? -15.723 -11.539 -5.444 1.00 86.62 196 ASN A CA 1
ATOM 1641 C C . ASN A 1 196 ? -14.793 -11.836 -4.256 1.00 86.62 196 ASN A C 1
ATOM 1643 O O . ASN A 1 196 ? -15.305 -12.128 -3.181 1.00 86.62 196 ASN A O 1
ATOM 1647 N N . VAL A 1 197 ? -13.461 -11.746 -4.393 1.00 91.94 197 VAL A N 1
ATOM 1648 C CA . VAL A 1 197 ? -12.546 -12.042 -3.271 1.00 91.94 197 VAL A CA 1
ATOM 1649 C C . VAL A 1 197 ? -12.882 -11.189 -2.044 1.00 91.94 197 VAL A C 1
ATOM 1651 O O . VAL A 1 197 ? -13.046 -11.723 -0.951 1.00 91.94 197 VAL A O 1
ATOM 1654 N N . PHE A 1 198 ? -13.023 -9.872 -2.198 1.00 94.12 198 PHE A N 1
ATOM 1655 C CA . PHE A 1 198 ? -13.322 -9.007 -1.056 1.00 94.12 198 PHE A CA 1
ATOM 1656 C C . PHE A 1 198 ? -14.699 -9.288 -0.455 1.00 94.12 198 PHE A C 1
ATOM 1658 O O . PHE A 1 198 ? -14.825 -9.338 0.763 1.00 94.12 198 PHE A O 1
ATOM 1665 N N . GLU A 1 199 ? -15.722 -9.519 -1.278 1.00 92.56 199 GLU A N 1
ATOM 1666 C CA . GLU A 1 199 ? -17.065 -9.866 -0.811 1.00 92.56 199 GLU A CA 1
ATOM 1667 C C . GLU A 1 199 ? -17.103 -11.198 -0.045 1.00 92.56 199 GLU A C 1
ATOM 1669 O O . GLU A 1 199 ? -17.768 -11.305 0.992 1.00 92.56 199 GLU A O 1
ATOM 1674 N N . ASP A 1 200 ? -16.373 -12.200 -0.530 1.00 94.06 200 ASP A N 1
ATOM 1675 C CA . ASP A 1 200 ? -16.300 -13.523 0.082 1.00 94.06 200 ASP A CA 1
ATOM 1676 C C . ASP A 1 200 ? -15.587 -13.464 1.441 1.00 94.06 200 ASP A C 1
ATOM 1678 O O . ASP A 1 200 ? -16.018 -14.131 2.383 1.00 94.06 200 ASP A O 1
ATOM 1682 N N . TYR A 1 201 ? -14.544 -12.634 1.578 1.00 95.25 201 TYR A N 1
ATOM 1683 C CA . TYR A 1 201 ? -13.861 -12.403 2.858 1.00 95.25 201 TYR A CA 1
ATOM 1684 C C . TYR A 1 201 ? -14.646 -11.483 3.805 1.00 95.25 201 TYR A C 1
ATOM 1686 O O . TYR A 1 201 ? -14.607 -11.693 5.014 1.00 95.25 201 TYR A O 1
ATOM 1694 N N . ASP A 1 202 ? -15.383 -10.492 3.299 1.00 95.94 202 ASP A N 1
ATOM 1695 C CA . ASP A 1 202 ? -16.156 -9.568 4.140 1.00 95.94 202 ASP A CA 1
ATOM 1696 C C . ASP A 1 202 ? -17.430 -10.213 4.706 1.00 95.94 202 ASP A C 1
ATOM 1698 O O . ASP A 1 202 ? -17.852 -9.911 5.819 1.00 95.94 202 ASP A O 1
ATOM 1702 N N . THR A 1 203 ? -18.024 -11.173 3.996 1.00 95.44 203 THR A N 1
ATOM 1703 C CA . THR A 1 203 ? -19.230 -11.883 4.455 1.00 95.44 203 THR A CA 1
ATOM 1704 C C . THR A 1 203 ? -19.087 -12.517 5.854 1.00 95.44 203 THR A C 1
ATOM 1706 O O . THR A 1 203 ? -19.936 -12.239 6.709 1.00 95.44 203 THR A O 1
ATOM 1709 N N . PRO A 1 204 ? -18.066 -13.349 6.149 1.00 96.69 204 PRO A N 1
ATOM 1710 C CA . PRO A 1 204 ? -17.873 -13.892 7.493 1.00 96.69 204 PRO A CA 1
ATOM 1711 C C . PRO A 1 204 ? -17.460 -12.822 8.517 1.00 96.69 204 PRO A C 1
ATOM 1713 O O . PRO A 1 204 ? -17.852 -12.923 9.679 1.00 96.69 204 PRO A O 1
ATOM 1716 N N . LEU A 1 205 ? -16.747 -11.762 8.108 1.00 97.06 205 LEU A N 1
ATOM 1717 C CA . LEU A 1 205 ? -16.429 -10.635 8.997 1.00 97.06 205 LEU A CA 1
ATOM 1718 C C . LEU A 1 205 ? -17.704 -9.943 9.490 1.00 97.06 205 LEU A C 1
ATOM 1720 O O . LEU A 1 205 ? -17.871 -9.752 10.696 1.00 97.06 205 LEU A O 1
ATOM 1724 N N . LEU A 1 206 ? -18.638 -9.658 8.579 1.00 96.56 206 LEU A N 1
ATOM 1725 C CA . LEU A 1 206 ? -19.931 -9.042 8.887 1.00 96.56 206 LEU A CA 1
ATOM 1726 C C . LEU A 1 206 ? -20.748 -9.883 9.865 1.00 96.56 206 LEU A C 1
ATOM 1728 O O . LEU A 1 206 ? -21.354 -9.340 10.790 1.00 96.56 206 LEU A O 1
ATOM 1732 N N . GLN A 1 207 ? -20.735 -11.208 9.702 1.00 95.81 207 GLN A N 1
ATOM 1733 C CA . GLN A 1 207 ? -21.401 -12.132 10.625 1.00 95.81 207 GLN A CA 1
ATOM 1734 C C . GLN A 1 207 ? -20.792 -12.091 12.033 1.00 95.81 207 GLN A C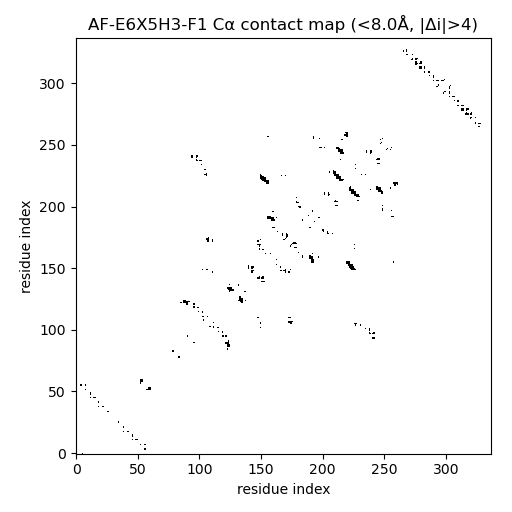 1
ATOM 1736 O O . GLN A 1 207 ? -21.516 -12.244 13.016 1.00 95.81 207 GLN A O 1
ATOM 1741 N N . ALA A 1 208 ? -19.488 -11.832 12.132 1.00 97.06 208 ALA A N 1
ATOM 1742 C CA . ALA A 1 208 ? -18.769 -11.656 13.389 1.00 97.06 208 ALA A CA 1
ATOM 1743 C C . ALA A 1 208 ? -18.830 -10.215 13.947 1.00 97.06 208 ALA A C 1
ATOM 1745 O O . ALA A 1 208 ? -18.278 -9.942 15.009 1.00 97.06 208 ALA A O 1
ATOM 1746 N N . GLY A 1 209 ? -19.519 -9.283 13.276 1.00 97.19 209 GLY A N 1
ATOM 1747 C CA . GLY A 1 209 ? -19.645 -7.887 13.716 1.00 97.19 209 GLY A CA 1
ATOM 1748 C C . GLY A 1 209 ? -18.489 -6.971 13.296 1.00 97.19 209 GLY A C 1
ATOM 1749 O O . GLY A 1 209 ? -18.403 -5.832 13.771 1.00 97.19 209 GLY A O 1
ATOM 1750 N N . TYR A 1 210 ? -17.638 -7.433 12.382 1.00 97.00 210 TYR A N 1
ATOM 1751 C CA . TYR A 1 210 ? -16.556 -6.677 11.752 1.00 97.00 210 TYR A CA 1
ATOM 1752 C C . TYR A 1 210 ? -16.889 -6.351 10.298 1.00 97.00 210 TYR A C 1
ATOM 1754 O O . TYR A 1 210 ? -17.808 -6.915 9.720 1.00 97.00 210 TYR A O 1
ATOM 1762 N N . GLN A 1 211 ? -16.163 -5.417 9.705 1.00 95.62 211 GLN A N 1
ATOM 1763 C CA . GLN A 1 211 ? -16.366 -5.024 8.322 1.00 95.62 211 GLN A CA 1
ATOM 1764 C C . GLN A 1 211 ? -15.048 -4.610 7.682 1.00 95.62 211 GLN A C 1
ATOM 1766 O O . GLN A 1 211 ? -14.213 -3.955 8.314 1.00 95.62 211 GLN A O 1
ATOM 1771 N N . MET A 1 212 ? -14.912 -4.964 6.410 1.00 95.44 212 MET A N 1
ATOM 1772 C CA . MET A 1 212 ? -13.920 -4.446 5.493 1.00 95.44 212 MET A CA 1
ATOM 1773 C C . MET A 1 212 ? -14.423 -3.152 4.848 1.00 95.44 212 MET A C 1
ATOM 1775 O O . MET A 1 212 ? -15.331 -3.144 4.013 1.00 95.44 212 MET A O 1
ATOM 1779 N N . GLY A 1 213 ? -13.823 -2.043 5.264 1.00 96.00 213 GLY A N 1
ATOM 1780 C CA . GLY A 1 213 ? -13.946 -0.749 4.615 1.00 96.00 213 GLY A CA 1
ATOM 1781 C C . GLY A 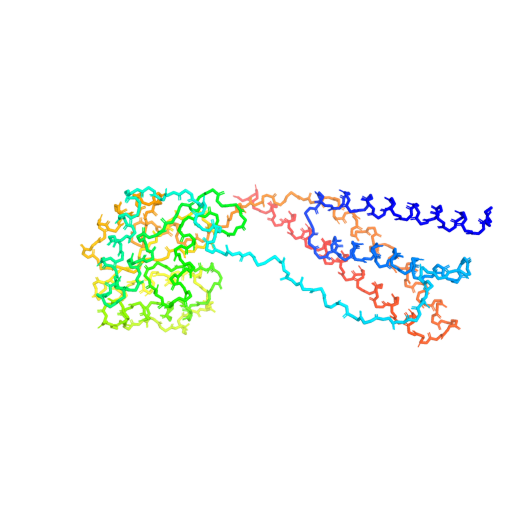1 213 ? -12.744 -0.452 3.728 1.00 96.00 213 GLY A C 1
ATOM 1782 O O . GLY A 1 213 ? -11.682 -1.051 3.885 1.00 96.00 213 GLY A O 1
ATOM 1783 N N . PHE A 1 214 ? -12.900 0.502 2.821 1.00 95.81 214 PHE A N 1
ATOM 1784 C CA . PHE A 1 214 ? -11.864 0.903 1.880 1.00 95.81 214 PHE A CA 1
ATOM 1785 C C . PHE A 1 214 ? -11.722 2.422 1.861 1.00 95.81 214 PHE A C 1
ATOM 1787 O O . PHE A 1 214 ? -12.718 3.145 1.926 1.00 95.81 214 PHE A O 1
ATOM 1794 N N . ILE A 1 215 ? -10.481 2.890 1.758 1.00 95.31 215 ILE A N 1
ATOM 1795 C CA . ILE A 1 215 ? -10.142 4.288 1.503 1.00 95.31 215 ILE A CA 1
ATOM 1796 C C . ILE A 1 215 ? -9.894 4.427 -0.002 1.00 95.31 215 ILE A C 1
ATOM 1798 O O . ILE A 1 215 ? -8.984 3.803 -0.544 1.00 95.31 215 ILE A O 1
ATOM 1802 N N . ASP A 1 216 ? -10.716 5.224 -0.684 1.00 91.62 216 ASP A N 1
ATOM 1803 C CA . ASP A 1 216 ? -10.546 5.529 -2.105 1.00 91.62 216 ASP A CA 1
ATOM 1804 C C . ASP A 1 216 ? -9.441 6.573 -2.283 1.00 91.62 216 ASP A C 1
ATOM 1806 O O . ASP A 1 216 ? -9.661 7.775 -2.129 1.00 91.62 216 ASP A O 1
ATOM 1810 N N . THR A 1 217 ? -8.243 6.091 -2.599 1.00 87.69 217 THR A N 1
ATOM 1811 C CA . THR A 1 217 ? -7.070 6.901 -2.957 1.00 87.69 217 THR A CA 1
ATOM 1812 C C . THR A 1 217 ? -7.014 7.237 -4.446 1.00 87.69 217 THR A C 1
ATOM 1814 O O . THR A 1 217 ? -6.083 7.905 -4.889 1.00 87.69 217 THR A O 1
ATOM 1817 N N . GLU A 1 218 ? -7.974 6.746 -5.238 1.00 82.88 218 GLU A N 1
ATOM 1818 C CA . GLU A 1 218 ? -7.963 6.788 -6.701 1.00 82.88 218 GLU A CA 1
ATOM 1819 C C . GLU A 1 218 ? -6.713 6.155 -7.359 1.00 82.88 218 GLU A C 1
ATOM 1821 O O . GLU A 1 218 ? -6.472 6.382 -8.549 1.00 82.88 218 GLU A O 1
ATOM 1826 N N . SER A 1 219 ? -5.939 5.342 -6.622 1.00 80.44 219 SER A N 1
ATOM 1827 C CA . SER A 1 219 ? -4.761 4.626 -7.130 1.00 80.44 219 SER A CA 1
ATOM 1828 C C . SER A 1 219 ? -5.096 3.213 -7.635 1.00 80.44 219 SER A C 1
ATOM 1830 O O . SER A 1 219 ? -6.257 2.799 -7.698 1.00 80.44 219 SER A O 1
ATOM 1832 N N . ASP A 1 220 ? -4.066 2.483 -8.062 1.00 79.12 220 ASP A N 1
ATOM 1833 C CA . ASP A 1 220 ? -4.112 1.067 -8.432 1.00 79.12 220 ASP A CA 1
ATOM 1834 C C . ASP A 1 220 ? -3.898 0.111 -7.242 1.00 79.12 220 ASP A C 1
ATOM 1836 O O . ASP A 1 220 ? -3.749 -1.095 -7.439 1.00 79.12 220 ASP A O 1
ATOM 1840 N N . GLU A 1 221 ? -3.962 0.628 -6.015 1.00 87.50 221 GLU A N 1
ATOM 1841 C CA . GLU A 1 221 ? -3.888 -0.139 -4.772 1.00 87.50 221 GLU A CA 1
ATOM 1842 C C . GLU A 1 221 ? -5.204 -0.056 -3.993 1.00 87.50 221 GLU A C 1
ATOM 1844 O O . GLU A 1 221 ? -5.933 0.936 -4.043 1.00 87.50 221 GLU A O 1
ATOM 1849 N N . TYR A 1 222 ? -5.499 -1.100 -3.223 1.00 91.69 222 TYR A N 1
ATOM 1850 C CA . TYR A 1 222 ? -6.584 -1.090 -2.251 1.00 91.69 222 TYR A CA 1
ATOM 1851 C C . TYR A 1 222 ? -6.043 -0.685 -0.885 1.00 91.69 222 TYR A C 1
ATOM 1853 O O . TYR A 1 222 ? -5.160 -1.351 -0.351 1.00 91.69 222 TYR A O 1
ATOM 1861 N N . ILE A 1 223 ? -6.612 0.354 -0.274 1.00 95.44 223 ILE A N 1
ATOM 1862 C CA . ILE A 1 223 ? -6.325 0.698 1.120 1.00 95.44 223 ILE A CA 1
ATOM 1863 C C . ILE A 1 223 ? -7.480 0.212 1.990 1.00 95.44 223 ILE A C 1
ATOM 1865 O O . ILE A 1 223 ? -8.562 0.796 1.996 1.00 95.44 223 ILE A O 1
ATOM 1869 N N . ILE A 1 224 ? -7.255 -0.878 2.716 1.00 96.62 224 ILE A N 1
ATOM 1870 C CA . ILE A 1 224 ? -8.291 -1.586 3.469 1.00 96.62 224 ILE A CA 1
ATOM 1871 C C . ILE A 1 224 ? -8.264 -1.185 4.943 1.00 96.62 224 ILE A C 1
ATOM 1873 O O . ILE A 1 224 ? -7.203 -1.145 5.563 1.00 96.62 224 ILE A O 1
ATOM 1877 N N . VAL A 1 225 ? -9.439 -0.966 5.530 1.00 96.94 225 VAL A N 1
ATOM 1878 C CA . VAL A 1 225 ? -9.630 -0.703 6.958 1.00 96.94 225 VAL A CA 1
ATOM 1879 C C . VAL A 1 225 ? -10.559 -1.751 7.556 1.00 96.94 225 VAL A C 1
ATOM 1881 O O . VAL A 1 225 ? -11.725 -1.831 7.177 1.00 96.94 225 VAL A O 1
ATOM 1884 N N . ILE A 1 226 ? -10.069 -2.528 8.526 1.00 96.06 226 ILE A N 1
ATOM 1885 C CA . ILE A 1 226 ? -10.926 -3.426 9.315 1.00 96.06 226 ILE A CA 1
ATOM 1886 C C . ILE A 1 226 ? -11.429 -2.674 10.538 1.00 96.06 226 ILE A C 1
ATOM 1888 O O . ILE A 1 226 ? -10.646 -2.146 11.329 1.00 96.06 226 ILE A O 1
ATOM 1892 N N . HIS A 1 227 ? -12.745 -2.636 10.703 1.00 96.94 227 HIS A N 1
ATOM 1893 C CA . HIS A 1 227 ? -13.387 -1.979 11.835 1.00 96.94 227 HIS A CA 1
ATOM 1894 C C . HIS A 1 227 ? -14.642 -2.732 12.274 1.00 96.94 227 HIS A C 1
ATOM 1896 O O . HIS A 1 227 ? -15.145 -3.611 11.579 1.00 96.94 227 HIS A O 1
ATOM 1902 N N . LYS A 1 228 ? -15.184 -2.380 13.442 1.00 97.00 228 LYS A N 1
ATOM 1903 C CA . LYS A 1 228 ? -16.484 -2.899 13.882 1.00 97.00 228 LYS A CA 1
ATOM 1904 C C . LYS A 1 228 ? -17.601 -2.309 13.030 1.00 97.00 228 LYS A C 1
ATOM 1906 O O . LYS A 1 228 ? -17.591 -1.108 12.743 1.00 97.00 228 LYS A O 1
ATOM 1911 N N . VAL A 1 229 ? -18.614 -3.114 12.718 1.00 97.00 229 VAL A N 1
ATOM 1912 C CA . VAL A 1 229 ? -19.823 -2.658 12.004 1.00 97.00 229 VAL A CA 1
ATOM 1913 C C . VAL A 1 229 ? -20.489 -1.499 12.755 1.00 97.00 229 VAL A C 1
ATOM 1915 O O . VAL A 1 229 ? -20.915 -0.518 12.150 1.00 97.00 229 VAL A O 1
ATOM 1918 N N . SER A 1 230 ? -20.510 -1.560 14.092 1.00 97.38 230 SER A N 1
ATOM 1919 C CA . SER A 1 230 ? -21.099 -0.525 14.956 1.00 97.38 230 SER A CA 1
ATOM 1920 C C . SER A 1 230 ? -20.426 0.847 14.863 1.00 97.38 230 SER A C 1
ATOM 1922 O O . SER A 1 230 ? -21.017 1.839 15.283 1.00 97.38 230 SER A O 1
ATOM 1924 N N . ASP A 1 231 ? -19.194 0.914 14.356 1.00 97.81 231 ASP A N 1
ATOM 1925 C CA . ASP A 1 231 ? -18.416 2.151 14.271 1.00 97.81 231 ASP A CA 1
ATOM 1926 C C . ASP A 1 231 ? -18.327 2.715 12.845 1.00 97.81 231 ASP A C 1
ATOM 1928 O O . ASP A 1 231 ? -17.719 3.769 12.664 1.00 97.81 231 ASP A O 1
ATOM 1932 N N . LYS A 1 232 ? -18.979 2.086 11.853 1.00 96.75 232 LYS A N 1
ATOM 1933 C CA . LYS A 1 232 ? -18.928 2.477 10.432 1.00 96.75 232 LYS A CA 1
ATOM 1934 C C . LYS A 1 232 ? -19.100 3.983 10.204 1.00 96.75 232 LYS A C 1
ATOM 1936 O O . LYS A 1 232 ? -18.230 4.609 9.611 1.00 96.75 232 LYS A O 1
ATOM 1941 N N . GLU A 1 233 ? -20.168 4.590 10.727 1.00 97.06 233 GLU A N 1
ATOM 1942 C CA . GLU A 1 233 ? -20.427 6.028 10.522 1.00 97.06 233 GLU A CA 1
ATOM 1943 C C . GLU A 1 233 ? -19.323 6.931 11.093 1.00 97.06 233 GLU A C 1
ATOM 1945 O O . GLU A 1 233 ? -19.110 8.044 10.613 1.00 97.06 233 GLU A O 1
ATOM 1950 N N . LYS A 1 234 ? -18.640 6.491 12.158 1.00 98.38 234 LYS A N 1
ATOM 1951 C CA . LYS A 1 234 ? -17.510 7.235 12.725 1.00 98.38 234 LYS A CA 1
ATOM 1952 C C . LYS A 1 234 ? -16.282 7.070 11.843 1.00 98.38 234 LYS A C 1
ATOM 1954 O O . LYS A 1 234 ? -15.609 8.059 11.588 1.00 98.38 234 LYS A O 1
ATOM 1959 N N . ILE A 1 235 ? -16.013 5.848 11.385 1.00 97.94 235 ILE A N 1
ATOM 1960 C CA . ILE A 1 235 ? -14.896 5.536 10.488 1.00 97.94 235 ILE A CA 1
ATOM 1961 C C . ILE A 1 235 ? -15.004 6.350 9.197 1.00 97.94 235 ILE A C 1
ATOM 1963 O O . ILE A 1 235 ? -14.059 7.052 8.857 1.00 97.94 235 ILE A O 1
ATOM 1967 N N . GLU A 1 236 ? -16.170 6.351 8.552 1.00 97.56 236 GLU A N 1
ATOM 1968 C CA . GLU A 1 236 ? -16.436 7.124 7.333 1.00 97.56 236 GLU A CA 1
ATOM 1969 C C . GLU A 1 236 ? -16.158 8.622 7.531 1.00 97.56 236 GLU A C 1
ATOM 1971 O O . GLU A 1 236 ? -15.412 9.222 6.763 1.00 97.56 236 GLU A O 1
ATOM 1976 N N . LYS A 1 237 ? -16.662 9.217 8.621 1.00 98.25 237 LYS A N 1
ATOM 1977 C CA . LYS A 1 237 ? -16.399 10.630 8.948 1.00 98.25 237 LYS A CA 1
ATOM 1978 C C . LYS A 1 237 ? -14.923 10.918 9.205 1.00 98.25 237 LYS A C 1
ATOM 1980 O O . LYS A 1 237 ? -14.445 11.996 8.876 1.00 98.25 237 LYS A O 1
ATOM 1985 N N . LEU A 1 238 ? -14.210 10.001 9.851 1.00 98.44 238 LEU A N 1
ATOM 1986 C CA . LEU A 1 238 ? -12.785 10.173 10.121 1.00 98.44 238 LEU A CA 1
ATOM 1987 C C . LEU A 1 238 ? -11.959 10.062 8.836 1.00 98.44 238 LEU A C 1
ATOM 1989 O O . LEU A 1 238 ? -11.007 10.821 8.683 1.00 98.44 238 LEU A O 1
ATOM 1993 N N . ILE A 1 239 ? -12.352 9.173 7.920 1.00 97.62 239 ILE A N 1
ATOM 1994 C CA . ILE A 1 239 ? -11.736 9.017 6.597 1.00 97.62 239 ILE A CA 1
ATOM 1995 C C . ILE A 1 239 ? -11.968 10.269 5.730 1.00 97.62 239 ILE A C 1
ATO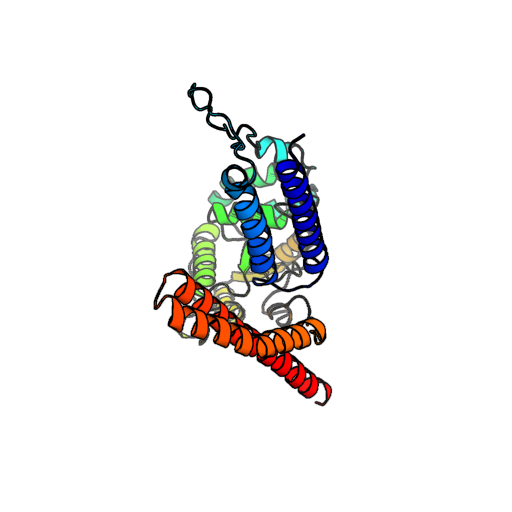M 1997 O O . ILE A 1 239 ? -11.029 10.779 5.127 1.00 97.62 239 ILE A O 1
ATOM 2001 N N . ASP A 1 240 ? -13.167 10.852 5.778 1.00 96.75 240 ASP A N 1
ATOM 2002 C CA . ASP A 1 240 ? -13.453 12.143 5.135 1.00 96.75 240 ASP A CA 1
ATOM 2003 C C . ASP A 1 240 ? -12.568 13.276 5.696 1.00 96.75 240 ASP A C 1
ATOM 2005 O O . ASP A 1 240 ? -11.998 14.070 4.949 1.00 96.75 240 ASP A O 1
ATOM 2009 N N . ILE A 1 241 ? -12.350 13.313 7.019 1.00 96.12 241 ILE A N 1
ATOM 2010 C CA . ILE A 1 241 ? -11.487 14.324 7.660 1.00 96.12 241 ILE A CA 1
ATOM 2011 C C . ILE A 1 241 ? -10.015 14.194 7.242 1.00 96.12 241 ILE A C 1
ATOM 2013 O O . ILE A 1 241 ? -9.337 15.221 7.155 1.00 96.12 241 ILE A O 1
ATOM 2017 N N . ILE A 1 242 ? -9.512 12.978 6.994 1.00 94.56 242 ILE A N 1
ATOM 2018 C CA . ILE A 1 242 ? -8.151 12.775 6.461 1.00 94.56 242 ILE A CA 1
ATOM 2019 C C . ILE A 1 242 ? -8.054 13.034 4.947 1.00 94.56 242 ILE A C 1
ATOM 2021 O O . ILE A 1 242 ? -6.966 12.945 4.388 1.00 94.56 242 ILE A O 1
ATOM 2025 N N . GLY A 1 243 ? -9.163 13.395 4.292 1.00 93.69 243 GLY A N 1
ATOM 2026 C CA . GLY A 1 243 ? -9.183 13.862 2.906 1.00 93.69 243 GLY A CA 1
ATOM 2027 C C . GLY A 1 243 ? -9.480 12.791 1.860 1.00 93.69 243 GLY A C 1
ATOM 2028 O O . GLY A 1 243 ? -9.204 13.023 0.685 1.00 93.69 243 GLY A O 1
ATOM 2029 N N . TYR A 1 244 ? -10.043 11.647 2.256 1.00 95.25 244 TYR A N 1
ATOM 2030 C CA . TYR A 1 244 ? -10.360 10.545 1.345 1.00 95.25 244 TYR A CA 1
ATOM 2031 C C . TYR A 1 244 ? -11.823 10.115 1.454 1.00 95.25 244 TYR A C 1
ATOM 2033 O O . TYR A 1 244 ? -12.492 10.376 2.451 1.00 95.25 244 TYR A O 1
ATOM 2041 N N . ASN A 1 245 ? -12.317 9.404 0.440 1.00 93.88 245 ASN A N 1
ATOM 2042 C CA . ASN A 1 245 ? -13.660 8.830 0.482 1.00 93.88 245 ASN A CA 1
ATOM 2043 C C . ASN A 1 245 ? -13.621 7.411 1.055 1.00 93.88 245 ASN A C 1
ATOM 2045 O O . ASN A 1 245 ? -12.739 6.620 0.723 1.00 93.88 245 ASN A O 1
ATOM 2049 N N . TYR A 1 246 ? -14.609 7.075 1.878 1.00 95.38 246 TYR A N 1
ATOM 2050 C CA . TYR A 1 246 ? -14.835 5.708 2.337 1.00 95.38 246 TYR A CA 1
ATOM 2051 C C . TYR A 1 246 ? -15.813 4.983 1.413 1.00 95.38 246 TYR A C 1
ATOM 2053 O O . TYR A 1 246 ? -16.813 5.557 0.979 1.00 95.38 246 TYR A O 1
ATOM 2061 N N . PHE A 1 247 ? -15.573 3.698 1.175 1.00 94.44 247 PHE A N 1
ATOM 2062 C CA . PHE A 1 247 ? -16.565 2.799 0.592 1.00 94.44 247 PHE A CA 1
ATOM 2063 C C . PHE A 1 247 ? -16.447 1.393 1.184 1.00 94.44 247 PHE A C 1
ATOM 2065 O O . PHE A 1 247 ? -15.468 1.057 1.847 1.00 94.44 247 PHE A O 1
ATOM 2072 N N . ASP A 1 248 ? -17.458 0.560 0.952 1.00 93.44 248 ASP A N 1
ATOM 2073 C CA . ASP A 1 248 ? -17.461 -0.837 1.383 1.00 93.44 248 ASP A CA 1
ATOM 2074 C C . ASP A 1 248 ? -18.097 -1.772 0.341 1.00 93.44 248 ASP A C 1
ATOM 2076 O O . ASP A 1 248 ? -18.660 -1.341 -0.673 1.00 93.44 248 ASP A O 1
ATOM 2080 N N . THR A 1 249 ? -18.024 -3.076 0.613 1.00 88.19 249 THR A N 1
ATOM 2081 C CA . THR A 1 249 ? -18.564 -4.146 -0.244 1.00 88.19 249 THR A CA 1
ATOM 2082 C C . THR A 1 249 ? -20.091 -4.091 -0.417 1.00 88.19 249 THR A C 1
ATOM 2084 O O . THR A 1 249 ? -20.647 -4.654 -1.372 1.00 88.19 249 THR A O 1
ATOM 2087 N N . GLN A 1 250 ? -20.799 -3.404 0.486 1.00 83.06 250 GLN A N 1
ATOM 2088 C CA . GLN A 1 250 ? -22.257 -3.313 0.489 1.00 83.06 250 GLN A CA 1
ATOM 2089 C C . GLN A 1 250 ? -22.773 -2.101 -0.295 1.00 83.06 250 GLN A C 1
ATOM 2091 O O . GLN A 1 250 ? -23.869 -2.159 -0.852 1.00 83.06 250 GLN A O 1
ATOM 2096 N N . THR A 1 251 ? -22.000 -1.016 -0.347 1.00 78.56 251 THR A N 1
ATOM 2097 C CA . THR A 1 251 ? -22.441 0.299 -0.831 1.00 78.56 251 THR A CA 1
ATOM 2098 C C . THR A 1 251 ? -21.987 0.608 -2.256 1.00 78.56 251 THR A C 1
ATOM 2100 O O . THR A 1 251 ? -22.814 1.066 -3.047 1.00 78.56 251 THR A O 1
ATOM 2103 N N . ASP A 1 252 ? -20.733 0.319 -2.637 1.00 74.94 252 ASP A N 1
ATOM 2104 C CA . ASP A 1 252 ? -20.256 0.603 -4.001 1.00 74.94 252 ASP A CA 1
ATOM 2105 C C . ASP A 1 252 ? -19.234 -0.407 -4.544 1.00 74.94 252 ASP A C 1
ATOM 2107 O O . ASP A 1 252 ? -18.039 -0.149 -4.699 1.00 74.94 252 ASP A O 1
ATOM 2111 N N . ARG A 1 253 ? -19.752 -1.567 -4.962 1.00 74.88 253 ARG A N 1
ATOM 2112 C CA . ARG A 1 253 ? -18.967 -2.661 -5.569 1.00 74.88 253 ARG A CA 1
ATOM 2113 C C . ARG A 1 253 ? -18.215 -2.275 -6.842 1.00 74.88 253 ARG A C 1
ATOM 2115 O O . ARG A 1 253 ? -17.350 -3.016 -7.300 1.00 74.88 253 ARG A O 1
ATOM 2122 N N . ARG A 1 254 ? -18.548 -1.143 -7.472 1.00 74.88 254 ARG A N 1
ATOM 2123 C CA . ARG A 1 254 ? -17.842 -0.693 -8.682 1.00 74.88 254 ARG A CA 1
ATOM 2124 C C . ARG A 1 254 ? -16.414 -0.267 -8.371 1.00 74.88 254 ARG A C 1
ATOM 2126 O O . ARG A 1 254 ? -15.568 -0.403 -9.248 1.00 74.88 254 ARG A O 1
ATOM 2133 N N . LEU A 1 255 ? -16.161 0.203 -7.151 1.00 73.31 255 LEU A N 1
ATOM 2134 C CA . LEU A 1 255 ? -14.847 0.675 -6.722 1.00 73.31 255 LEU A CA 1
ATOM 2135 C C . LEU A 1 255 ? -13.902 -0.465 -6.328 1.00 73.31 255 LEU A C 1
ATOM 2137 O O . LEU A 1 255 ? -12.694 -0.271 -6.318 1.00 73.31 255 LEU A O 1
ATOM 2141 N N . LEU A 1 256 ? -14.435 -1.672 -6.108 1.00 74.44 256 LEU A N 1
ATOM 2142 C CA . LEU A 1 256 ? -13.640 -2.887 -5.910 1.00 74.44 256 LEU A CA 1
ATOM 2143 C C . LEU A 1 256 ? -13.046 -3.422 -7.214 1.00 74.44 256 LEU A C 1
ATOM 2145 O O . LEU A 1 256 ? -12.122 -4.232 -7.188 1.00 74.44 256 LEU A O 1
ATOM 2149 N N . LYS A 1 257 ? -13.546 -2.981 -8.373 1.00 71.25 257 LYS A N 1
ATOM 2150 C CA . LYS A 1 257 ? -12.964 -3.379 -9.655 1.00 71.25 257 LYS A CA 1
ATOM 2151 C C . LYS A 1 257 ? -11.684 -2.590 -9.909 1.00 71.25 257 LYS A C 1
ATOM 2153 O O . LYS A 1 257 ? -11.697 -1.380 -9.686 1.00 71.25 257 LYS A O 1
ATOM 2158 N N . PRO A 1 258 ? -10.633 -3.229 -10.458 1.00 60.38 258 PRO A N 1
ATOM 2159 C CA . PRO A 1 258 ? -9.401 -2.548 -10.808 1.00 60.38 258 PRO A CA 1
ATOM 2160 C C . PRO A 1 258 ? -9.667 -1.244 -11.556 1.00 60.38 258 PRO A C 1
ATOM 2162 O O . PRO A 1 258 ? -10.154 -1.254 -12.697 1.00 60.38 258 PRO A O 1
ATOM 2165 N N . ARG A 1 259 ? -9.304 -0.115 -10.945 1.00 59.12 259 ARG A N 1
ATOM 2166 C CA . ARG A 1 259 ? -9.136 1.135 -11.677 1.00 59.12 259 ARG A CA 1
ATOM 2167 C C . ARG A 1 259 ? -7.797 1.040 -12.383 1.00 59.12 259 ARG A C 1
ATOM 2169 O O . ARG A 1 259 ? -6.803 1.573 -11.923 1.00 59.12 259 ARG A O 1
ATOM 2176 N N . TYR A 1 260 ? -7.758 0.339 -13.516 1.00 50.22 260 TYR A N 1
ATOM 2177 C CA . TYR A 1 260 ? -6.626 0.509 -14.420 1.00 50.22 260 TYR A CA 1
ATOM 2178 C C . TYR A 1 260 ? -6.572 1.998 -14.771 1.00 50.22 260 TYR A C 1
ATOM 2180 O O . TYR A 1 260 ? -7.530 2.491 -15.388 1.00 50.22 260 TYR A O 1
ATOM 2188 N N . PRO A 1 261 ? -5.514 2.734 -14.391 1.00 38.47 261 PRO A N 1
ATOM 2189 C CA . PRO A 1 261 ? -5.406 4.121 -14.778 1.00 38.47 261 PRO A CA 1
ATOM 2190 C C . PRO A 1 261 ? -5.328 4.107 -16.301 1.00 38.47 261 PRO A C 1
ATOM 2192 O O . PRO A 1 261 ? -4.397 3.568 -16.894 1.00 38.47 261 PRO A O 1
ATOM 2195 N N . PHE A 1 262 ? -6.362 4.651 -16.938 1.00 37.78 262 PHE A N 1
ATOM 2196 C CA . PHE A 1 262 ? -6.528 4.705 -18.382 1.00 37.78 262 PHE A CA 1
ATOM 2197 C C . PHE A 1 262 ? -6.670 3.339 -19.086 1.00 37.78 262 PHE A C 1
ATOM 2199 O O . PHE A 1 262 ? -5.723 2.573 -19.272 1.00 37.78 262 PHE A O 1
ATOM 2206 N N . ILE A 1 263 ? -7.802 3.166 -19.781 1.00 39.97 263 ILE A N 1
ATOM 2207 C CA . ILE A 1 263 ? -7.711 2.664 -21.157 1.00 39.97 263 ILE A CA 1
ATOM 2208 C C . ILE A 1 263 ? -6.826 3.677 -21.881 1.00 39.97 263 ILE A C 1
ATOM 2210 O O . ILE A 1 263 ? -7.304 4.674 -22.428 1.00 39.97 263 ILE A O 1
ATOM 2214 N N . ILE A 1 264 ? -5.511 3.462 -21.864 1.00 41.62 264 ILE A N 1
ATOM 2215 C CA . ILE A 1 264 ? -4.639 4.104 -22.826 1.00 41.62 264 ILE A CA 1
ATOM 2216 C C . ILE A 1 264 ? -5.219 3.610 -24.143 1.00 41.62 264 ILE A C 1
ATOM 2218 O O . ILE A 1 264 ? -5.116 2.427 -24.468 1.00 41.62 264 ILE A O 1
ATOM 2222 N N . LYS A 1 265 ? -5.903 4.487 -24.887 1.00 40.19 265 LYS A N 1
ATOM 2223 C CA . LYS A 1 265 ? -6.101 4.273 -26.317 1.00 40.19 265 LYS A CA 1
ATOM 2224 C C . LYS A 1 265 ? -4.693 4.058 -26.845 1.00 40.19 265 LYS A C 1
ATOM 2226 O O . LYS A 1 265 ? -3.959 5.027 -27.037 1.00 40.19 265 LYS A O 1
ATOM 2231 N N . TYR A 1 266 ? -4.286 2.797 -26.985 1.00 50.12 266 TYR A N 1
ATOM 2232 C CA . TYR A 1 266 ? -3.002 2.434 -27.551 1.00 50.12 266 TYR A CA 1
ATOM 2233 C C . TYR A 1 266 ? -3.067 2.903 -28.993 1.00 50.12 266 TYR A C 1
ATOM 2235 O O . TYR A 1 266 ? -3.617 2.245 -29.877 1.00 50.12 266 TYR A O 1
ATOM 2243 N N . LYS A 1 267 ? -2.596 4.131 -29.198 1.00 56.16 267 LYS A N 1
ATOM 2244 C CA . LYS A 1 267 ? -2.466 4.728 -30.509 1.00 56.16 267 LYS A CA 1
ATOM 2245 C C . LYS A 1 267 ? -1.483 3.834 -31.241 1.00 56.16 267 LYS A C 1
ATOM 2247 O O . LYS A 1 267 ? -0.353 3.670 -30.785 1.00 56.16 267 LYS A O 1
ATOM 2252 N N . PHE A 1 268 ? -1.951 3.213 -32.321 1.00 67.25 268 PHE A N 1
ATOM 2253 C CA . PHE A 1 268 ? -1.123 2.385 -33.185 1.00 67.25 268 PHE A CA 1
ATOM 2254 C C . PHE A 1 268 ? 0.194 3.116 -33.455 1.00 67.25 268 PHE A C 1
ATOM 2256 O O . PHE A 1 268 ? 0.204 4.209 -34.026 1.00 67.25 268 PHE A O 1
ATOM 2263 N N . ASN A 1 269 ? 1.295 2.551 -32.965 1.00 76.00 269 ASN A N 1
ATOM 2264 C CA . ASN A 1 269 ? 2.597 3.181 -33.079 1.00 76.00 269 ASN A CA 1
ATOM 2265 C C . ASN A 1 269 ? 3.221 2.764 -34.414 1.00 76.00 269 ASN A C 1
ATOM 2267 O O . ASN A 1 269 ? 4.013 1.822 -34.481 1.00 76.00 269 ASN A O 1
ATOM 2271 N N . SER A 1 270 ? 2.838 3.470 -35.484 1.00 72.81 270 SER A N 1
ATOM 2272 C CA . SER A 1 270 ? 3.317 3.213 -36.849 1.00 72.81 270 SER A CA 1
ATOM 2273 C C . SER A 1 270 ? 4.843 3.213 -36.945 1.00 72.81 270 SER A C 1
ATOM 2275 O O . SER A 1 270 ? 5.407 2.466 -37.737 1.00 72.81 270 SER A O 1
ATOM 2277 N N . ILE A 1 271 ? 5.513 4.015 -36.114 1.00 74.12 271 ILE A N 1
ATOM 2278 C CA . ILE A 1 271 ? 6.973 4.129 -36.097 1.00 74.12 271 ILE A CA 1
ATOM 2279 C C . ILE A 1 271 ? 7.595 2.825 -35.587 1.0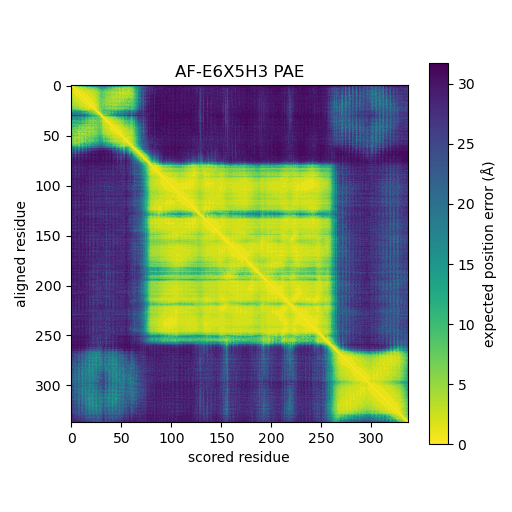0 74.12 271 ILE A C 1
ATOM 2281 O O . ILE A 1 271 ? 8.448 2.252 -36.262 1.00 74.12 271 ILE A O 1
ATOM 2285 N N . LYS A 1 272 ? 7.114 2.301 -34.449 1.00 71.94 272 LYS A N 1
ATOM 2286 C CA . LYS A 1 272 ? 7.575 1.019 -33.884 1.00 71.94 272 LYS A CA 1
ATOM 2287 C C . LYS A 1 272 ? 7.355 -0.147 -34.857 1.00 71.94 272 LYS A C 1
ATOM 2289 O O . LYS A 1 272 ? 8.227 -1.006 -34.999 1.00 71.94 272 LYS A O 1
ATOM 2294 N N . PHE A 1 273 ? 6.211 -0.162 -35.545 1.00 80.94 273 PHE A N 1
ATOM 2295 C CA . PHE A 1 273 ? 5.874 -1.190 -36.531 1.00 80.94 273 PHE A CA 1
ATOM 2296 C C . PHE A 1 273 ? 6.824 -1.174 -37.737 1.00 80.94 273 PHE A C 1
ATOM 2298 O O . PHE A 1 273 ? 7.427 -2.196 -38.058 1.00 80.94 273 PHE A O 1
ATOM 2305 N N . ILE A 1 274 ? 7.002 -0.007 -38.368 1.00 76.81 274 ILE A N 1
ATOM 2306 C CA . ILE A 1 274 ? 7.877 0.154 -39.540 1.00 76.81 274 ILE A CA 1
ATOM 2307 C C . ILE A 1 274 ? 9.326 -0.177 -39.178 1.00 76.81 274 ILE A C 1
ATOM 2309 O O . ILE A 1 274 ? 9.992 -0.896 -39.919 1.00 76.81 274 ILE A O 1
ATOM 2313 N N . PHE A 1 275 ? 9.803 0.288 -38.022 1.00 76.12 275 PHE A N 1
ATOM 2314 C CA . PHE A 1 275 ? 11.162 0.018 -37.558 1.00 76.12 275 PHE A CA 1
ATOM 2315 C C . PHE A 1 275 ? 11.435 -1.483 -37.391 1.00 76.12 275 PHE A C 1
ATOM 2317 O O . PHE A 1 275 ? 12.443 -1.989 -37.883 1.00 76.12 275 PHE A O 1
ATOM 2324 N N . SER A 1 276 ? 10.500 -2.211 -36.777 1.00 78.94 276 SER A N 1
ATOM 2325 C CA . SER A 1 276 ? 10.606 -3.667 -36.609 1.00 78.94 276 SER A CA 1
ATOM 2326 C C . SER A 1 276 ? 10.633 -4.394 -37.961 1.00 78.94 276 SER A C 1
ATOM 2328 O O . SER A 1 276 ? 11.368 -5.359 -38.139 1.00 78.94 276 SER A O 1
ATOM 2330 N N . LEU A 1 277 ? 9.881 -3.898 -38.946 1.00 82.00 277 LEU A N 1
ATOM 2331 C CA . LEU A 1 277 ? 9.834 -4.459 -40.298 1.00 82.00 277 LEU A CA 1
ATOM 2332 C C . LEU A 1 277 ? 11.150 -4.229 -41.060 1.00 82.00 277 LEU A C 1
ATOM 2334 O O . LEU A 1 277 ? 11.642 -5.130 -41.735 1.00 82.00 277 LEU A O 1
ATOM 2338 N N . VAL A 1 278 ? 11.764 -3.055 -40.891 1.00 78.38 278 VAL A N 1
ATOM 2339 C CA . VAL A 1 278 ? 13.083 -2.736 -41.460 1.00 78.38 278 VAL A CA 1
ATOM 2340 C C . VAL A 1 278 ? 14.180 -3.607 -40.848 1.00 78.38 278 VAL A C 1
ATOM 2342 O O . VAL A 1 278 ? 14.980 -4.168 -41.595 1.00 78.38 278 VAL A O 1
ATOM 2345 N N . ILE A 1 279 ? 14.210 -3.774 -39.519 1.00 75.69 279 ILE A N 1
ATOM 2346 C CA . ILE A 1 279 ? 15.183 -4.669 -38.867 1.00 75.69 279 ILE A CA 1
ATOM 2347 C C . ILE A 1 279 ? 15.015 -6.100 -39.380 1.00 75.69 279 ILE A C 1
ATOM 2349 O O . ILE A 1 279 ? 16.005 -6.721 -39.765 1.00 75.69 279 ILE A O 1
ATOM 2353 N N . LEU A 1 280 ? 13.777 -6.596 -39.471 1.00 85.94 280 LEU A N 1
ATOM 2354 C CA . LEU A 1 280 ? 13.496 -7.944 -39.969 1.00 85.94 280 LEU A CA 1
ATOM 2355 C C . LEU A 1 280 ? 14.032 -8.172 -41.394 1.00 85.94 280 LEU A C 1
ATOM 2357 O O . LEU A 1 280 ? 14.560 -9.244 -41.685 1.00 85.94 280 LEU A O 1
ATOM 2361 N N . ILE A 1 281 ? 13.939 -7.163 -42.267 1.00 82.56 281 ILE A N 1
ATOM 2362 C CA . ILE A 1 281 ? 14.475 -7.208 -43.639 1.00 82.56 281 ILE A CA 1
ATOM 2363 C C . ILE A 1 281 ? 16.013 -7.183 -43.662 1.00 82.56 281 ILE A C 1
ATOM 2365 O O . ILE A 1 281 ? 16.620 -7.722 -44.588 1.00 82.56 281 ILE A O 1
ATOM 2369 N N . LEU A 1 282 ? 16.663 -6.585 -42.659 1.00 71.75 282 LEU A N 1
ATOM 2370 C CA . LEU A 1 282 ? 18.125 -6.516 -42.560 1.00 71.75 282 LEU A CA 1
ATOM 2371 C C . LEU A 1 282 ? 18.755 -7.789 -41.979 1.00 71.75 282 LEU A C 1
ATOM 2373 O O . LEU A 1 282 ? 19.904 -8.101 -42.301 1.00 71.75 282 LEU A O 1
ATOM 2377 N N . CYS A 1 283 ? 18.029 -8.552 -41.162 1.00 80.88 283 CYS A N 1
ATOM 2378 C CA . CYS A 1 283 ? 18.536 -9.783 -40.553 1.00 80.88 283 CYS A CA 1
ATOM 2379 C C . CYS A 1 283 ? 19.097 -10.818 -41.567 1.00 80.88 283 CYS A C 1
ATOM 2381 O O . CYS A 1 283 ? 20.132 -11.429 -41.277 1.00 80.88 283 CYS A O 1
ATOM 2383 N N . PRO A 1 284 ? 18.541 -11.008 -42.782 1.00 86.25 284 PRO A N 1
ATOM 2384 C CA . PRO A 1 284 ? 19.158 -11.837 -43.823 1.00 86.25 284 PRO A CA 1
ATOM 2385 C C . PRO A 1 284 ? 20.577 -11.400 -44.218 1.00 86.25 284 PRO A C 1
ATOM 2387 O O . PRO A 1 284 ? 21.449 -12.247 -44.412 1.00 86.25 284 PRO A O 1
ATOM 2390 N N . ALA A 1 285 ? 20.853 -10.093 -44.264 1.00 69.88 285 ALA A N 1
ATOM 2391 C CA . ALA A 1 285 ? 22.191 -9.582 -44.562 1.00 69.88 285 ALA A CA 1
ATOM 2392 C C . ALA A 1 285 ? 23.180 -9.900 -43.428 1.00 69.88 285 ALA A C 1
ATOM 2394 O O . ALA A 1 285 ? 24.291 -10.363 -43.684 1.00 69.88 285 ALA A O 1
ATOM 2395 N N . PHE A 1 286 ? 22.764 -9.750 -42.168 1.00 69.00 286 PHE A N 1
ATOM 2396 C CA . PHE A 1 286 ? 23.575 -10.164 -41.015 1.00 69.00 286 PHE A CA 1
ATOM 2397 C C . PHE A 1 286 ? 23.765 -11.684 -40.946 1.00 69.00 286 PHE A C 1
ATOM 2399 O O . PHE A 1 286 ? 24.836 -12.156 -40.574 1.00 69.00 286 PHE A O 1
ATOM 2406 N N . THR A 1 287 ? 22.775 -12.458 -41.391 1.00 84.06 287 THR A N 1
ATOM 2407 C CA . THR A 1 287 ? 22.886 -13.919 -41.531 1.00 84.06 287 THR A CA 1
ATOM 2408 C C . THR A 1 287 ? 23.982 -14.286 -42.535 1.00 84.06 287 THR A C 1
ATOM 2410 O O . THR A 1 287 ? 24.787 -15.179 -42.277 1.00 84.06 287 THR A O 1
ATOM 2413 N N . PHE A 1 288 ? 24.081 -13.549 -43.645 1.00 74.62 288 PHE A N 1
ATOM 2414 C CA . PHE A 1 288 ? 25.165 -13.707 -44.614 1.00 74.62 288 PHE A CA 1
ATOM 2415 C C . PHE A 1 288 ? 26.539 -13.322 -44.033 1.00 74.62 288 PHE A C 1
ATOM 2417 O O . PHE A 1 288 ? 27.530 -14.013 -44.276 1.00 74.62 288 PHE A O 1
ATOM 2424 N N . VAL A 1 289 ? 26.616 -12.272 -43.208 1.00 70.50 289 VAL A N 1
ATOM 2425 C CA . VAL A 1 289 ? 27.851 -11.903 -42.486 1.00 70.50 289 VAL A CA 1
ATOM 2426 C C . VAL A 1 289 ? 28.296 -13.020 -41.537 1.00 70.50 289 VAL A C 1
ATOM 2428 O O . VAL A 1 289 ? 29.462 -13.403 -41.552 1.00 70.50 289 VAL A O 1
ATOM 2431 N N . VAL A 1 290 ? 27.374 -13.607 -40.770 1.00 76.25 290 VAL A N 1
ATOM 2432 C CA . VAL A 1 290 ? 27.666 -14.751 -39.887 1.00 76.25 290 VAL A CA 1
ATOM 2433 C C . VAL A 1 290 ? 28.140 -15.960 -40.693 1.00 76.25 290 VAL A C 1
ATOM 2435 O O . VAL A 1 290 ? 29.148 -16.570 -40.346 1.00 76.25 290 VAL A O 1
ATOM 2438 N N . TYR A 1 291 ? 27.461 -16.277 -41.798 1.00 80.38 291 TYR A N 1
ATOM 2439 C CA . TYR A 1 291 ? 27.829 -17.390 -42.675 1.00 80.38 291 TYR A CA 1
ATOM 2440 C C . TYR A 1 291 ? 29.229 -17.213 -43.281 1.00 80.38 291 TYR A C 1
ATOM 2442 O O . TYR A 1 291 ? 30.050 -18.128 -43.246 1.00 80.38 291 TYR A O 1
ATOM 2450 N N . THR A 1 292 ? 29.542 -16.021 -43.791 1.00 71.44 292 THR A N 1
ATOM 2451 C CA . THR A 1 292 ? 30.871 -15.729 -44.352 1.00 71.44 292 THR A CA 1
ATOM 2452 C C . THR A 1 292 ? 31.968 -15.697 -43.287 1.00 71.44 292 THR A C 1
ATOM 2454 O O . THR A 1 292 ? 33.080 -16.144 -43.564 1.00 71.44 292 THR A O 1
ATOM 2457 N N . GLY A 1 293 ? 31.665 -15.222 -42.075 1.00 71.75 293 GLY A N 1
ATOM 2458 C CA . GLY A 1 293 ? 32.562 -15.307 -40.921 1.00 71.75 293 GLY A CA 1
ATOM 2459 C C . GLY A 1 293 ? 32.854 -16.756 -40.534 1.00 71.75 293 GLY A C 1
ATOM 2460 O O . GLY A 1 293 ? 34.015 -17.129 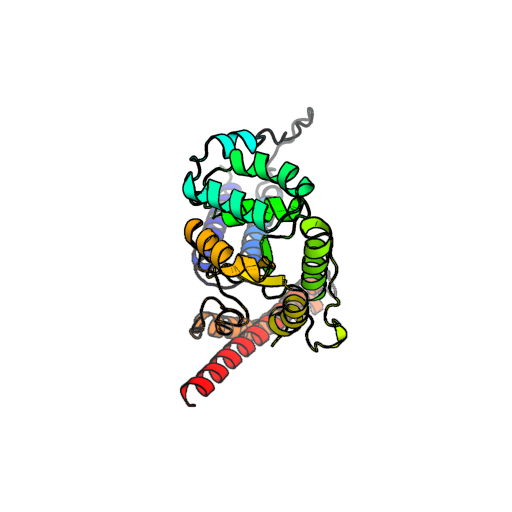-40.395 1.00 71.75 293 GLY A O 1
ATOM 2461 N N . PHE A 1 294 ? 31.823 -17.602 -40.480 1.00 81.62 294 PHE A N 1
ATOM 2462 C CA . PHE A 1 294 ? 31.965 -19.034 -40.219 1.00 81.62 294 PHE A CA 1
ATOM 2463 C C . PHE A 1 294 ? 32.829 -19.742 -41.275 1.00 81.62 294 PHE A C 1
ATOM 2465 O O . PHE A 1 294 ? 33.712 -20.516 -40.917 1.00 81.62 294 PHE A O 1
ATOM 2472 N N . LEU A 1 295 ? 32.641 -19.447 -42.567 1.00 73.12 295 LEU A N 1
ATOM 2473 C CA . LEU A 1 295 ? 33.465 -20.035 -43.633 1.00 73.12 295 LEU A CA 1
ATOM 2474 C C . LEU A 1 295 ? 34.951 -19.644 -43.546 1.00 73.12 295 LEU A C 1
ATOM 2476 O O . LEU A 1 295 ? 35.799 -20.392 -44.027 1.00 73.12 295 LEU A O 1
ATOM 2480 N N . LYS A 1 296 ? 35.269 -18.474 -42.975 1.00 78.31 296 LYS A N 1
ATOM 2481 C CA . LYS A 1 296 ? 36.644 -17.955 -42.877 1.00 78.31 296 LYS A CA 1
ATOM 2482 C C . LYS A 1 296 ? 37.346 -18.338 -41.578 1.00 78.31 296 LYS A C 1
ATOM 2484 O O . LYS A 1 296 ? 38.526 -18.670 -41.608 1.00 78.31 296 LYS A O 1
ATOM 2489 N N . GLU A 1 297 ? 36.644 -18.253 -40.454 1.00 77.38 297 GLU A N 1
ATOM 2490 C CA . GLU A 1 297 ? 37.221 -18.364 -39.107 1.00 77.38 297 GLU A CA 1
ATOM 2491 C C . GLU A 1 297 ? 36.689 -19.572 -38.317 1.00 77.38 297 GLU A C 1
ATOM 2493 O O . GLU A 1 297 ? 37.162 -19.845 -37.215 1.00 77.38 297 GLU A O 1
ATOM 2498 N N . GLY A 1 298 ? 35.715 -20.311 -38.858 1.00 78.75 298 GLY A N 1
ATOM 2499 C CA . GLY A 1 298 ? 35.045 -21.405 -38.158 1.00 78.75 298 GLY A CA 1
ATOM 2500 C C . GLY A 1 298 ? 34.158 -20.919 -37.006 1.00 78.75 298 GLY A C 1
ATOM 2501 O O . GLY A 1 298 ? 33.623 -19.809 -37.023 1.00 78.75 298 GLY A O 1
ATOM 2502 N N . LEU A 1 299 ? 33.979 -21.762 -35.984 1.00 86.31 299 LEU A N 1
ATOM 2503 C CA . LEU A 1 299 ? 33.215 -21.436 -34.768 1.00 86.31 299 LEU A CA 1
ATOM 2504 C C . LEU A 1 299 ? 34.046 -20.595 -33.791 1.00 86.31 299 LEU A C 1
ATOM 2506 O O . LEU A 1 299 ? 34.363 -21.029 -32.684 1.00 86.31 299 LEU A O 1
ATOM 2510 N N . SER A 1 300 ? 34.412 -19.382 -34.197 1.00 83.75 300 SER A N 1
ATOM 2511 C CA . SER A 1 300 ? 35.029 -18.423 -33.283 1.00 83.75 300 SER A CA 1
ATOM 2512 C C . SER A 1 300 ? 33.980 -17.827 -32.334 1.00 83.75 300 SER A C 1
ATOM 2514 O O . SER A 1 300 ? 32.792 -17.739 -32.660 1.00 83.75 300 SER A O 1
ATOM 2516 N N . PHE A 1 301 ? 34.416 -17.377 -31.153 1.00 75.69 301 PHE A N 1
ATOM 2517 C CA . PHE A 1 301 ? 33.539 -16.700 -30.186 1.00 75.69 301 PHE A CA 1
ATOM 2518 C C . PHE A 1 301 ? 32.779 -15.525 -30.825 1.00 75.69 301 PHE A C 1
ATOM 2520 O O . PHE A 1 301 ? 31.595 -15.336 -30.564 1.00 75.69 301 PHE A O 1
ATOM 2527 N N . ILE A 1 302 ? 33.440 -14.777 -31.714 1.00 68.25 302 ILE A N 1
ATOM 2528 C CA . ILE A 1 302 ? 32.865 -13.617 -32.403 1.00 68.25 302 ILE A CA 1
ATOM 2529 C C . ILE A 1 302 ? 31.757 -14.049 -33.375 1.00 68.25 302 ILE A C 1
ATOM 2531 O O . ILE A 1 302 ? 30.684 -13.449 -33.374 1.00 68.25 302 ILE A O 1
ATOM 2535 N N . VAL A 1 303 ? 31.975 -15.110 -34.161 1.00 72.06 303 VAL A N 1
ATOM 2536 C CA . VAL A 1 303 ? 30.962 -15.645 -35.089 1.00 72.06 303 VAL A CA 1
ATOM 2537 C C . VAL A 1 303 ? 29.726 -16.125 -34.324 1.00 72.06 303 VAL A C 1
ATOM 2539 O O . VAL A 1 303 ? 28.604 -15.793 -34.707 1.00 72.06 303 VAL A O 1
ATOM 2542 N N . ILE A 1 304 ? 29.920 -16.837 -33.208 1.00 74.94 304 ILE A N 1
ATOM 2543 C CA . ILE A 1 304 ? 28.825 -17.309 -32.344 1.00 74.94 304 ILE A CA 1
ATOM 2544 C C . ILE A 1 304 ? 28.070 -16.125 -31.724 1.00 74.94 304 ILE A C 1
ATOM 2546 O O . ILE A 1 304 ? 26.840 -16.096 -31.739 1.00 74.94 304 ILE A O 1
ATOM 2550 N N . PHE A 1 305 ? 28.787 -15.123 -31.219 1.00 77.06 305 PHE A N 1
ATOM 2551 C CA . PHE A 1 305 ? 28.185 -13.944 -30.602 1.00 77.06 305 PHE A CA 1
ATOM 2552 C C . PHE A 1 305 ? 27.315 -13.149 -31.589 1.00 77.06 305 PHE A C 1
ATOM 2554 O O . PHE A 1 305 ? 26.166 -12.828 -31.284 1.00 77.06 305 PHE A O 1
ATOM 2561 N N . ILE A 1 306 ? 27.816 -12.893 -32.803 1.00 72.88 306 ILE A N 1
ATOM 2562 C CA . ILE A 1 306 ? 27.053 -12.192 -33.848 1.00 72.88 306 ILE A CA 1
ATOM 2563 C C . ILE A 1 306 ? 25.847 -13.035 -34.296 1.00 72.88 306 ILE A C 1
ATOM 2565 O O . ILE A 1 306 ? 24.770 -12.482 -34.522 1.00 72.88 306 ILE A O 1
ATOM 2569 N N . ALA A 1 307 ? 25.987 -14.365 -34.372 1.00 78.31 307 ALA A N 1
ATOM 2570 C CA . ALA A 1 307 ? 24.877 -15.265 -34.687 1.00 78.31 307 ALA A CA 1
ATOM 2571 C C . ALA A 1 307 ? 23.737 -15.167 -33.660 1.00 78.31 307 ALA A C 1
ATOM 2573 O O . ALA A 1 307 ? 22.573 -15.055 -34.048 1.00 78.31 307 ALA A O 1
ATOM 2574 N N . ILE A 1 308 ? 24.068 -15.145 -32.364 1.00 81.56 308 ILE A N 1
ATOM 2575 C CA . ILE A 1 308 ? 23.094 -15.008 -31.270 1.00 81.56 308 ILE A CA 1
ATOM 2576 C C . ILE A 1 308 ? 22.394 -13.647 -31.330 1.00 81.56 308 ILE A C 1
ATOM 2578 O O . ILE A 1 308 ? 21.169 -13.585 -31.236 1.00 81.56 308 ILE A O 1
ATOM 2582 N N . ILE A 1 309 ? 23.143 -12.560 -31.541 1.00 78.31 309 ILE A N 1
ATOM 2583 C CA . ILE A 1 309 ? 22.562 -11.215 -31.682 1.00 78.31 309 ILE A CA 1
ATOM 2584 C C . ILE A 1 309 ? 21.598 -11.155 -32.871 1.00 78.31 309 ILE A C 1
ATOM 2586 O O . ILE A 1 309 ? 20.491 -10.634 -32.748 1.00 78.31 309 ILE A O 1
ATOM 2590 N N . ASN A 1 310 ? 21.986 -11.717 -34.016 1.00 84.94 310 ASN A N 1
ATOM 2591 C CA . ASN A 1 310 ? 21.138 -11.737 -35.202 1.00 84.94 310 ASN A CA 1
ATOM 2592 C C . ASN A 1 310 ? 19.858 -12.566 -34.980 1.00 84.94 310 ASN A C 1
ATOM 2594 O O . ASN A 1 310 ? 18.778 -12.160 -35.406 1.00 84.94 310 ASN A O 1
ATOM 2598 N N . PHE A 1 311 ? 19.955 -13.691 -34.264 1.00 84.62 311 PHE A N 1
ATOM 2599 C CA . PHE A 1 311 ? 18.790 -14.489 -33.877 1.00 84.62 311 PHE A CA 1
ATOM 2600 C C . PHE A 1 311 ? 17.843 -13.714 -32.952 1.00 84.62 311 PHE A C 1
ATOM 2602 O O . PHE A 1 311 ? 16.630 -13.721 -33.169 1.00 84.62 311 PHE A O 1
ATOM 2609 N N . LEU A 1 312 ? 18.390 -12.993 -31.966 1.00 73.69 312 LEU A N 1
ATOM 2610 C CA . LEU A 1 312 ? 17.604 -12.106 -31.114 1.00 73.69 312 LEU A CA 1
ATOM 2611 C C . LEU A 1 312 ? 16.860 -11.080 -31.972 1.00 73.69 312 LEU A C 1
ATOM 2613 O O . LEU A 1 312 ? 15.641 -10.998 -31.860 1.00 73.69 312 LEU A O 1
ATOM 2617 N N . PHE A 1 313 ? 17.537 -10.384 -32.892 1.00 78.38 313 PHE A N 1
ATOM 2618 C CA . PHE A 1 313 ? 16.894 -9.398 -33.768 1.00 78.38 313 PHE A CA 1
ATOM 2619 C C . PHE A 1 313 ? 15.729 -9.959 -34.596 1.00 78.38 313 PHE A C 1
ATOM 2621 O O . PHE A 1 313 ? 14.697 -9.286 -34.685 1.00 78.38 313 PHE A O 1
ATOM 2628 N N . TYR A 1 314 ? 15.834 -11.180 -35.137 1.00 84.12 314 TYR A N 1
ATOM 2629 C CA . TYR A 1 314 ? 14.695 -11.852 -35.780 1.00 84.12 314 TYR A CA 1
ATOM 2630 C C . TYR A 1 314 ? 13.520 -12.014 -34.809 1.00 84.12 314 TYR A C 1
ATOM 2632 O O . TYR A 1 314 ? 12.393 -11.627 -35.125 1.00 84.12 314 TYR A O 1
ATOM 2640 N N . TYR A 1 315 ? 13.792 -12.557 -33.621 1.00 82.19 315 TYR A N 1
ATOM 2641 C CA . TYR A 1 315 ? 12.774 -12.834 -32.615 1.00 82.19 315 TYR A CA 1
ATOM 2642 C C . TYR A 1 315 ? 12.039 -11.563 -32.160 1.00 82.19 315 TYR A C 1
ATOM 2644 O O . TYR A 1 315 ? 10.808 -11.529 -32.205 1.00 82.19 315 TYR A O 1
ATOM 2652 N N . LEU A 1 316 ? 12.756 -10.487 -31.804 1.00 74.31 316 LEU A N 1
ATOM 2653 C CA . LEU A 1 316 ? 12.096 -9.244 -31.375 1.00 74.31 316 LEU A CA 1
ATOM 2654 C C . LEU A 1 316 ? 11.290 -8.597 -32.481 1.00 74.31 316 LEU A C 1
ATOM 2656 O O . LEU A 1 316 ? 10.201 -8.089 -32.223 1.00 74.31 316 LEU A O 1
ATOM 2660 N N . SER A 1 317 ? 11.834 -8.572 -33.696 1.00 79.44 317 SER A N 1
ATOM 2661 C CA . SER A 1 317 ? 11.177 -7.896 -34.809 1.00 79.44 317 SER A CA 1
ATOM 2662 C C . SER A 1 317 ? 9.833 -8.555 -35.106 1.00 79.44 317 SER A C 1
ATOM 2664 O O . SER A 1 317 ? 8.822 -7.867 -35.229 1.00 79.44 317 SER A O 1
ATOM 2666 N N . ILE A 1 318 ? 9.796 -9.891 -35.118 1.00 86.62 318 ILE A N 1
ATOM 2667 C CA . ILE A 1 318 ? 8.559 -10.661 -35.282 1.00 86.62 318 ILE A CA 1
ATOM 2668 C C . ILE A 1 318 ? 7.613 -10.431 -34.097 1.00 86.62 318 ILE A C 1
ATOM 2670 O O . ILE A 1 318 ? 6.432 -10.155 -34.313 1.00 86.62 318 ILE A O 1
ATOM 2674 N N . TYR A 1 319 ? 8.118 -10.490 -32.860 1.00 83.25 319 TYR A N 1
ATOM 2675 C CA . TYR A 1 319 ? 7.318 -10.260 -31.654 1.00 83.25 319 TYR A CA 1
ATOM 2676 C C . TYR A 1 319 ? 6.638 -8.884 -31.667 1.00 83.25 319 TYR A C 1
ATOM 2678 O O . TYR A 1 319 ? 5.431 -8.787 -31.448 1.00 83.25 319 TYR A O 1
ATOM 2686 N N . PHE A 1 320 ? 7.375 -7.817 -31.984 1.00 80.00 320 PHE A N 1
ATOM 2687 C CA . PHE A 1 320 ? 6.826 -6.462 -32.007 1.00 80.00 320 PHE A CA 1
ATOM 2688 C C . PHE A 1 320 ? 5.852 -6.221 -33.154 1.00 80.00 320 PHE A C 1
ATOM 2690 O O . PHE A 1 320 ? 4.861 -5.511 -32.960 1.00 80.00 320 PHE A O 1
ATOM 2697 N N . ILE A 1 321 ? 6.091 -6.816 -34.325 1.00 85.69 321 ILE A N 1
ATOM 2698 C CA . ILE A 1 321 ? 5.138 -6.798 -35.441 1.00 85.69 321 ILE A CA 1
ATOM 2699 C C . ILE A 1 321 ? 3.836 -7.487 -35.017 1.00 85.69 321 ILE A C 1
ATOM 2701 O O . ILE A 1 321 ? 2.760 -6.914 -35.191 1.00 85.69 321 ILE A O 1
ATOM 2705 N N . TYR A 1 322 ? 3.930 -8.676 -34.416 1.00 85.81 322 TYR A N 1
ATOM 2706 C CA . TYR A 1 322 ? 2.776 -9.442 -33.949 1.00 85.81 322 TYR A CA 1
ATOM 2707 C C . TYR A 1 322 ? 1.981 -8.699 -32.869 1.00 85.81 322 TYR A C 1
ATOM 2709 O O . TYR A 1 322 ? 0.769 -8.539 -33.007 1.00 85.81 322 TYR A O 1
ATOM 2717 N N . ASP A 1 323 ? 2.655 -8.195 -31.833 1.00 79.12 323 ASP A N 1
ATOM 2718 C CA . ASP A 1 323 ? 2.043 -7.424 -30.745 1.00 79.12 323 ASP A CA 1
ATOM 2719 C C . ASP A 1 32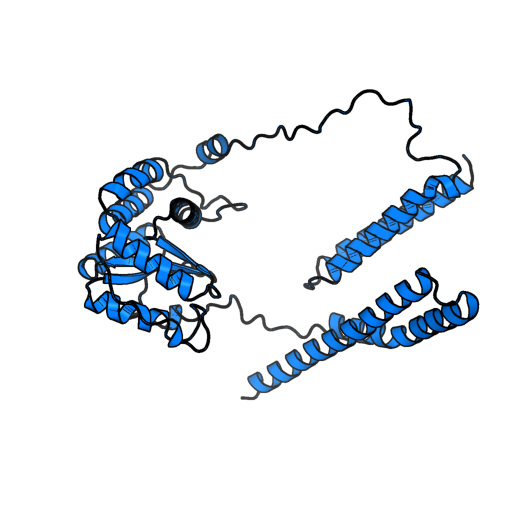3 ? 1.303 -6.189 -31.284 1.00 79.12 323 ASP A C 1
ATOM 2721 O O . ASP A 1 323 ? 0.125 -5.968 -30.999 1.00 79.12 323 ASP A O 1
ATOM 2725 N N . THR A 1 324 ? 1.947 -5.442 -32.184 1.00 80.88 324 THR A N 1
ATOM 2726 C CA . THR A 1 324 ? 1.357 -4.235 -32.777 1.00 80.88 324 THR A CA 1
ATOM 2727 C C . THR A 1 324 ? 0.141 -4.554 -33.660 1.00 80.88 324 THR A C 1
ATOM 2729 O O . THR A 1 324 ? -0.863 -3.838 -33.605 1.00 80.88 324 THR A O 1
ATOM 2732 N N . LEU A 1 325 ? 0.181 -5.641 -34.444 1.00 82.62 325 LEU A N 1
ATOM 2733 C CA . LEU A 1 325 ? -0.959 -6.094 -35.255 1.00 82.62 325 LEU A CA 1
ATOM 2734 C C . LEU A 1 325 ? -2.114 -6.608 -34.394 1.00 82.62 325 LEU A C 1
ATOM 2736 O O . LEU A 1 325 ? -3.270 -6.275 -34.658 1.00 82.62 325 LEU A O 1
ATOM 2740 N N . ARG A 1 326 ? -1.816 -7.380 -33.344 1.00 81.44 326 ARG A N 1
ATOM 2741 C CA . ARG A 1 326 ? -2.814 -7.890 -32.397 1.00 81.44 326 ARG A CA 1
ATOM 2742 C C . ARG A 1 326 ? -3.566 -6.744 -31.725 1.00 81.44 326 ARG A C 1
ATOM 2744 O O . ARG A 1 326 ? -4.796 -6.769 -31.681 1.00 81.44 326 ARG A O 1
ATOM 2751 N N . LEU A 1 327 ? -2.844 -5.726 -31.253 1.00 74.88 327 LEU A N 1
ATOM 2752 C CA . LEU A 1 327 ? -3.433 -4.532 -30.642 1.00 74.88 327 LEU A CA 1
ATOM 2753 C C . LEU A 1 327 ? -4.290 -3.738 -31.642 1.00 74.88 327 LEU A C 1
ATOM 2755 O O . LEU A 1 327 ? -5.380 -3.279 -31.295 1.00 74.88 327 LEU A O 1
ATOM 2759 N N . TYR A 1 328 ? -3.844 -3.617 -32.897 1.00 77.06 328 TYR A N 1
ATOM 2760 C CA . TYR A 1 328 ? -4.602 -2.942 -33.954 1.00 77.06 328 TYR A CA 1
ATOM 2761 C C . TYR A 1 328 ? -5.927 -3.650 -34.281 1.00 77.06 328 TYR A C 1
ATOM 2763 O O . TYR A 1 328 ? -6.983 -3.014 -34.315 1.00 77.06 328 TYR A O 1
ATOM 2771 N N . ILE A 1 329 ? -5.888 -4.971 -34.488 1.00 76.00 329 ILE A N 1
ATOM 2772 C CA . ILE A 1 329 ? -7.071 -5.782 -34.814 1.00 76.00 329 ILE A CA 1
ATOM 2773 C C . ILE A 1 329 ? -8.041 -5.820 -33.625 1.00 76.00 329 ILE A C 1
ATOM 2775 O O . ILE A 1 329 ? -9.246 -5.627 -33.805 1.00 76.00 329 ILE A O 1
ATOM 2779 N N . GLY A 1 330 ? -7.519 -5.993 -32.405 1.00 68.56 330 GLY A N 1
ATOM 2780 C CA . GLY A 1 330 ? -8.314 -6.011 -31.177 1.00 68.56 330 GLY A CA 1
ATOM 2781 C C . GLY A 1 330 ? -9.097 -4.715 -30.958 1.00 68.56 330 GLY A C 1
ATOM 2782 O O . GLY A 1 330 ? -10.291 -4.765 -30.665 1.00 68.56 330 GLY A O 1
ATOM 2783 N N . ASN A 1 331 ? -8.475 -3.555 -31.193 1.00 62.00 331 ASN A N 1
ATOM 2784 C CA . ASN A 1 331 ? -9.150 -2.261 -31.067 1.00 62.00 331 ASN A CA 1
ATOM 2785 C C . ASN A 1 331 ? -10.249 -2.048 -32.121 1.00 62.00 331 ASN A C 1
ATOM 2787 O O . ASN A 1 331 ? -11.279 -1.465 -31.798 1.00 62.00 331 ASN A O 1
ATOM 2791 N N . ARG A 1 332 ? -10.081 -2.558 -33.350 1.00 57.09 332 ARG A N 1
ATOM 2792 C CA . ARG A 1 332 ? -11.082 -2.416 -34.423 1.00 57.09 332 ARG A CA 1
ATOM 2793 C C . ARG A 1 332 ? -12.351 -3.240 -34.173 1.00 57.09 332 ARG A C 1
ATOM 2795 O O . ARG A 1 332 ? -13.434 -2.824 -34.571 1.00 57.09 332 ARG A O 1
ATOM 2802 N N . SER A 1 333 ? -12.221 -4.385 -33.498 1.00 54.59 333 SER A N 1
ATOM 2803 C CA . SER A 1 333 ? -13.365 -5.228 -33.115 1.00 54.59 333 SER A CA 1
ATOM 2804 C C . SER A 1 333 ? -14.243 -4.588 -32.032 1.00 54.59 333 SER A C 1
ATOM 2806 O O . SER A 1 333 ? -15.456 -4.749 -32.064 1.00 54.59 333 SER A O 1
ATOM 2808 N N . LYS A 1 334 ? -13.642 -3.802 -31.125 1.00 51.81 334 LYS A N 1
ATOM 2809 C CA . LYS A 1 334 ? -14.332 -3.110 -30.022 1.00 51.81 334 LYS A CA 1
ATOM 2810 C C . LYS A 1 334 ? -14.978 -1.779 -30.414 1.00 51.81 334 LYS A C 1
ATOM 2812 O O . LYS A 1 334 ? -15.786 -1.268 -29.659 1.00 51.81 334 LYS A O 1
ATOM 2817 N N . THR A 1 335 ? -14.598 -1.187 -31.547 1.00 51.72 335 THR A N 1
ATOM 2818 C CA . THR A 1 335 ? -15.225 0.043 -32.072 1.00 51.72 335 THR A CA 1
ATOM 2819 C C . THR A 1 335 ? -16.389 -0.224 -33.028 1.00 51.72 335 THR A C 1
ATOM 2821 O O . THR A 1 335 ? -17.081 0.717 -33.398 1.00 51.72 335 THR A O 1
ATOM 2824 N N . ASN A 1 336 ? -16.572 -1.478 -33.455 1.00 44.22 336 ASN A N 1
ATOM 2825 C CA . ASN A 1 336 ? -17.622 -1.904 -34.388 1.00 44.22 336 ASN A CA 1
ATOM 2826 C C . ASN A 1 336 ? -18.691 -2.803 -33.728 1.00 44.22 336 ASN A C 1
ATOM 2828 O O . ASN A 1 336 ? -19.560 -3.311 -34.434 1.00 44.22 336 ASN A O 1
ATOM 2832 N N . ALA A 1 337 ? -18.592 -3.021 -32.416 1.00 42.41 337 ALA A N 1
ATOM 2833 C CA . ALA A 1 337 ? -19.601 -3.640 -31.559 1.00 42.41 337 ALA A CA 1
ATOM 2834 C C . ALA A 1 337 ? -20.130 -2.560 -30.614 1.00 42.41 337 ALA A C 1
ATOM 2836 O O . ALA A 1 337 ? -21.344 -2.590 -30.324 1.00 42.41 337 ALA A O 1
#

InterPro domains:
  IPR046582 Domain of unknown function DUF6630 [PF20335] (133-246)